Protein AF-A0A507E3J7-F1 (afdb_monomer_lite)

pLDDT: mean 73.12, std 26.05, range [23.84, 97.19]

Sequence (274 aa):
MERSPLASPSMAAGEFSFSEVVPPVNGSKSPSPPNSSSSIVSDSEEANGKTVPGAETPKPKKKKTGLDARPVNTGDFEPERHFYPRVLNANIHPLVASFFSLGNERILARYTHLNPQVNSAALKELLAYKPTYFRWAGSDLFNVTTASGHRQMIIVETNSCPSGQKSMPLLSDPEEHGGYGVVIDLTFKELILQADKSLGDLAVVCDKNMMEASGYAAVMAESTGERVWIAEYYLEDPDPPVKWEDGIMSVRDDKKGKFLGMPLVYVVKIINPS

Secondary structure (DSSP, 8-state):
-PPPPPPPPP-----------PPPP------PPPP---------PPP-----S----PPPPPPP--PPBEEE-TT---HHHHS-HHHHTPPPPHHHHHHHT--HHHHHHHHHHH-TTS-HHHHHHHHH---SS----EEEEEEEE-TTS-EEEEEEEEESS---GGGSPPSSTT-TTHHHHHHIIIIIHHHHHHS-GGG--EEEEESS-HHHHHHHHHHHHHHHSS-EEEEE--TT-SS-SEEEETTEEEEEBTTTS-EEEE-----B------

Structure (mmCIF, N/CA/C/O backbone):
data_AF-A0A507E3J7-F1
#
_entry.id   AF-A0A507E3J7-F1
#
loop_
_atom_site.group_PDB
_atom_site.id
_atom_site.type_symbol
_atom_site.label_atom_id
_atom_site.label_alt_id
_atom_site.label_comp_id
_atom_site.label_asym_id
_atom_site.label_entity_id
_atom_site.label_seq_id
_atom_site.pdbx_PDB_ins_code
_atom_site.Cartn_x
_atom_site.Cartn_y
_atom_site.Cartn_z
_atom_site.occupancy
_atom_site.B_iso_or_equiv
_atom_site.auth_seq_id
_atom_site.auth_comp_id
_atom_site.auth_asym_id
_atom_site.auth_atom_id
_atom_site.pdbx_PDB_model_num
ATOM 1 N N . MET A 1 1 ? -46.627 -7.796 -35.201 1.00 41.34 1 MET A N 1
ATOM 2 C CA . MET A 1 1 ? -45.201 -7.887 -35.577 1.00 41.34 1 MET A CA 1
ATOM 3 C C . MET A 1 1 ? -44.432 -8.233 -34.320 1.00 41.34 1 MET A C 1
ATOM 5 O O . MET A 1 1 ? -44.194 -7.367 -33.487 1.00 41.34 1 MET A O 1
ATOM 9 N N . GLU A 1 2 ? -44.204 -9.529 -34.133 1.00 31.94 2 GLU A N 1
ATOM 10 C CA . GLU A 1 2 ? -43.470 -10.102 -33.005 1.00 31.94 2 GLU A CA 1
ATOM 11 C C . GLU A 1 2 ? -41.995 -9.696 -33.056 1.00 31.94 2 GLU A C 1
ATOM 13 O O . GLU A 1 2 ? -41.396 -9.622 -34.129 1.00 31.94 2 GLU A O 1
ATOM 18 N N . ARG A 1 3 ? -41.418 -9.418 -31.884 1.00 32.47 3 ARG A N 1
ATOM 19 C CA . ARG A 1 3 ? -39.987 -9.157 -31.719 1.00 32.47 3 ARG A CA 1
ATOM 20 C C . ARG A 1 3 ? -39.265 -10.488 -31.520 1.00 32.47 3 ARG A C 1
ATOM 22 O O . ARG A 1 3 ? -39.495 -11.168 -30.525 1.00 32.47 3 ARG A O 1
ATOM 29 N N . SER A 1 4 ? -38.387 -10.831 -32.455 1.00 32.53 4 SER A N 1
ATOM 30 C CA . SER A 1 4 ? -37.429 -11.934 -32.337 1.00 32.53 4 SER A CA 1
ATOM 31 C C . SER A 1 4 ? -36.337 -11.604 -31.304 1.00 32.53 4 SER A C 1
ATOM 33 O O . SER A 1 4 ? -35.851 -10.469 -31.297 1.00 32.53 4 SER A O 1
ATOM 35 N N . PRO A 1 5 ? -35.901 -12.556 -30.459 1.00 35.25 5 PRO A N 1
ATOM 36 C CA . PRO A 1 5 ? -34.738 -12.375 -29.596 1.00 35.25 5 PRO A CA 1
ATOM 37 C C . PRO A 1 5 ? -33.444 -12.774 -30.329 1.00 35.25 5 PRO A C 1
ATOM 39 O O . PRO A 1 5 ? -33.373 -13.836 -30.947 1.00 35.25 5 PRO A O 1
ATOM 42 N N . LEU A 1 6 ? -32.414 -11.921 -30.263 1.00 34.59 6 LEU A N 1
ATOM 43 C CA . LEU A 1 6 ? -31.065 -12.253 -30.731 1.00 34.59 6 LEU A CA 1
ATOM 44 C C . LEU A 1 6 ? -30.390 -13.229 -29.758 1.00 34.59 6 LEU A C 1
ATOM 46 O O . LEU A 1 6 ? -30.287 -12.962 -28.562 1.00 34.59 6 LEU A O 1
ATOM 50 N N . ALA A 1 7 ? -29.914 -14.343 -30.310 1.00 32.12 7 ALA A N 1
ATOM 51 C CA . ALA A 1 7 ? -29.126 -15.361 -29.634 1.00 32.12 7 ALA A CA 1
ATOM 52 C C . ALA A 1 7 ? -27.689 -14.884 -29.348 1.00 32.12 7 ALA A C 1
ATOM 54 O O . ALA A 1 7 ? -27.052 -14.230 -30.174 1.00 32.12 7 ALA A O 1
ATOM 55 N N . SER A 1 8 ? -27.182 -15.258 -28.176 1.00 29.86 8 SER A N 1
ATOM 56 C CA . SER A 1 8 ? -25.796 -15.091 -27.728 1.00 29.86 8 SER A CA 1
ATOM 57 C C . SER A 1 8 ? -24.912 -16.201 -28.320 1.00 29.86 8 SER A C 1
ATOM 59 O O . SER A 1 8 ? -25.324 -17.362 -28.272 1.00 29.86 8 SER A O 1
ATOM 61 N N . PRO A 1 9 ? -23.700 -15.927 -28.837 1.00 32.56 9 PRO A N 1
ATOM 62 C CA . PRO A 1 9 ? -22.806 -16.995 -29.261 1.00 32.56 9 PRO A CA 1
ATOM 63 C C . PRO A 1 9 ? -22.020 -17.556 -28.066 1.00 32.56 9 PRO A C 1
ATOM 65 O O . PRO A 1 9 ? -21.267 -16.853 -27.394 1.00 32.56 9 PRO A O 1
ATOM 68 N N . SER A 1 10 ? -22.214 -18.852 -27.831 1.00 28.75 10 SER A N 1
ATOM 69 C CA . SER A 1 10 ? -21.378 -19.718 -26.998 1.00 28.75 10 SER A CA 1
ATOM 70 C C . SER A 1 10 ? -20.011 -19.907 -27.669 1.00 28.75 10 SER A C 1
ATOM 72 O O . SER A 1 10 ? -19.938 -20.362 -28.809 1.00 28.75 10 SER A O 1
ATOM 74 N N . MET A 1 11 ? -18.929 -19.545 -26.977 1.00 29.67 11 MET A N 1
ATOM 75 C CA . MET A 1 11 ? -17.562 -19.926 -27.344 1.00 29.67 11 MET A CA 1
ATOM 76 C C . MET A 1 11 ? -17.205 -21.192 -26.566 1.00 29.67 11 MET A C 1
ATOM 78 O O . MET A 1 11 ? -17.104 -21.174 -25.339 1.00 29.67 11 MET A O 1
ATOM 82 N N . ALA A 1 12 ? -17.068 -22.296 -27.295 1.00 28.00 12 ALA A N 1
ATOM 83 C CA . ALA A 1 12 ? -16.620 -23.579 -26.779 1.00 28.00 12 ALA A CA 1
ATOM 84 C C . ALA A 1 12 ? -15.158 -23.492 -26.312 1.00 28.00 12 ALA A C 1
ATOM 86 O O . ALA A 1 12 ? -14.295 -22.980 -27.027 1.00 28.00 12 ALA A O 1
ATOM 87 N N . ALA A 1 13 ? -14.887 -24.014 -25.116 1.00 29.00 13 ALA A N 1
ATOM 88 C CA . ALA A 1 13 ? -13.539 -24.217 -24.607 1.00 29.00 13 ALA A CA 1
ATOM 89 C C . ALA A 1 13 ? -12.866 -25.343 -25.407 1.00 29.00 13 ALA A C 1
ATOM 91 O O . ALA A 1 13 ? -13.306 -26.490 -25.363 1.00 29.00 13 ALA A O 1
ATOM 92 N N . GLY A 1 14 ? -11.823 -25.006 -26.164 1.00 27.84 14 GLY A N 1
ATOM 93 C CA . GLY A 1 14 ? -10.950 -25.991 -26.794 1.00 27.84 14 GLY A CA 1
ATOM 94 C C . GLY A 1 14 ? -10.010 -26.596 -25.755 1.00 27.84 14 GLY A C 1
ATOM 95 O O . GLY A 1 14 ? -9.214 -25.879 -25.150 1.00 27.84 14 GLY A O 1
ATOM 96 N N . GLU A 1 15 ? -10.110 -27.907 -25.553 1.00 27.77 15 GLU A N 1
ATOM 97 C CA . GLU A 1 15 ? -9.171 -28.701 -24.763 1.00 27.77 15 GLU A CA 1
ATOM 98 C C . GLU A 1 15 ? -7.773 -28.659 -25.406 1.00 27.77 15 GLU A C 1
ATOM 100 O O . GLU A 1 15 ? -7.577 -29.115 -26.533 1.00 27.77 15 GLU A O 1
ATOM 105 N N . PHE A 1 16 ? -6.786 -28.115 -24.691 1.00 27.41 16 PHE A N 1
ATOM 106 C CA . PHE A 1 16 ? -5.372 -28.232 -25.051 1.00 27.41 16 PHE A CA 1
ATOM 107 C C . PHE A 1 16 ? -4.770 -29.434 -24.315 1.00 27.41 16 PHE A C 1
ATOM 109 O O . PHE A 1 16 ? -4.585 -29.411 -23.100 1.00 27.41 16 PHE A O 1
ATOM 116 N N . SER A 1 17 ? -4.470 -30.493 -25.067 1.00 25.12 17 SER A N 1
ATOM 117 C CA . SER A 1 17 ? -3.738 -31.670 -24.593 1.00 25.12 17 SER A CA 1
ATOM 118 C C . SER A 1 17 ? -2.240 -31.358 -24.517 1.00 25.12 17 SER A C 1
ATOM 120 O O . SER A 1 17 ? -1.630 -30.961 -25.510 1.00 25.12 17 SER A O 1
ATOM 122 N N . PHE A 1 18 ? -1.646 -31.525 -23.334 1.00 28.11 18 PHE A N 1
ATOM 123 C CA . PHE A 1 18 ? -0.206 -31.410 -23.113 1.00 28.11 18 PHE A CA 1
ATOM 124 C C . PHE A 1 18 ? 0.424 -32.800 -23.261 1.00 28.11 18 PHE A C 1
ATOM 126 O O . PHE A 1 18 ? 0.215 -33.672 -22.420 1.00 28.11 18 PHE A O 1
ATOM 133 N N . SER A 1 19 ? 1.173 -33.032 -24.339 1.00 27.48 19 SER A N 1
ATOM 134 C CA . SER A 1 19 ? 1.976 -34.247 -24.486 1.00 27.48 19 SER A CA 1
ATOM 135 C C . SER A 1 19 ? 3.230 -34.150 -23.615 1.00 27.48 19 SER A C 1
ATOM 137 O O . SER A 1 19 ? 4.048 -33.248 -23.801 1.00 27.48 19 SER A O 1
ATOM 139 N N . GLU A 1 20 ? 3.372 -35.091 -22.685 1.00 27.00 20 GLU A N 1
ATOM 140 C CA . GLU A 1 20 ? 4.550 -35.320 -21.843 1.00 27.00 20 GLU A CA 1
ATOM 141 C C . GLU A 1 20 ? 5.833 -35.414 -22.689 1.00 27.00 20 GLU A C 1
ATOM 143 O O . GLU A 1 20 ? 5.974 -36.299 -23.535 1.00 27.00 20 GLU A O 1
ATOM 148 N N . VAL A 1 21 ? 6.792 -34.512 -22.457 1.00 31.95 21 VAL A N 1
ATOM 149 C CA . VAL A 1 21 ? 8.142 -34.607 -23.029 1.00 31.95 21 VAL A CA 1
ATOM 150 C C . VAL A 1 21 ? 9.076 -35.144 -21.948 1.00 31.95 21 VAL A C 1
ATOM 152 O O . VAL A 1 21 ? 9.425 -34.441 -21.001 1.00 31.95 21 VAL A O 1
ATOM 155 N N . VAL A 1 22 ? 9.473 -36.407 -22.095 1.00 31.83 22 VAL A N 1
ATOM 156 C CA . VAL A 1 22 ? 10.448 -37.082 -21.227 1.00 31.83 22 VAL A CA 1
ATOM 157 C C . VAL A 1 22 ? 11.864 -36.570 -21.550 1.00 31.83 22 VAL A C 1
ATOM 159 O O . VAL A 1 22 ? 12.241 -36.559 -22.725 1.00 31.83 22 VAL A O 1
ATOM 162 N N . PRO A 1 23 ? 12.682 -36.162 -20.559 1.00 30.33 23 PRO A N 1
ATOM 163 C CA . PRO A 1 23 ? 14.048 -35.713 -20.812 1.00 30.33 23 PRO A CA 1
ATOM 164 C C . PRO A 1 23 ? 15.000 -36.903 -21.045 1.00 30.33 23 PRO A C 1
ATOM 166 O O . PRO A 1 23 ? 14.869 -37.934 -20.378 1.00 30.33 23 PRO A O 1
ATOM 169 N N . PRO A 1 24 ? 15.997 -36.788 -21.944 1.00 31.53 24 PRO A N 1
ATOM 170 C CA . PRO A 1 24 ? 16.967 -37.851 -22.150 1.00 31.53 24 PRO A CA 1
ATOM 171 C C . PRO A 1 24 ? 18.023 -37.859 -21.038 1.00 31.53 24 PRO A C 1
ATOM 173 O O . PRO A 1 24 ? 18.625 -36.840 -20.697 1.00 31.53 24 PRO A O 1
ATOM 176 N N . VAL A 1 25 ? 18.282 -39.055 -20.514 1.00 32.28 25 VAL A N 1
ATOM 177 C CA . VAL A 1 25 ? 19.413 -39.375 -19.641 1.00 32.28 25 VAL A CA 1
ATOM 178 C C . VAL A 1 25 ? 20.634 -39.641 -20.519 1.00 32.28 25 VAL A C 1
ATOM 180 O O . VAL A 1 25 ? 20.613 -40.582 -21.306 1.00 32.28 25 VAL A O 1
ATOM 183 N N . ASN A 1 26 ? 21.702 -38.851 -20.373 1.00 31.47 26 ASN A N 1
ATOM 184 C CA . ASN A 1 26 ? 23.070 -39.379 -20.340 1.00 31.47 26 ASN A CA 1
ATOM 185 C C . ASN A 1 26 ? 24.099 -38.320 -19.937 1.00 31.47 26 ASN A C 1
ATOM 187 O O . ASN A 1 26 ? 24.046 -37.167 -20.357 1.00 31.47 26 ASN A O 1
ATOM 191 N N . GLY A 1 27 ? 25.033 -38.751 -19.090 1.00 28.88 27 GLY A N 1
ATOM 192 C CA . GLY A 1 27 ? 26.087 -37.926 -18.528 1.00 28.88 27 GLY A CA 1
ATOM 193 C C . GLY A 1 27 ? 27.332 -37.828 -19.402 1.00 28.88 27 GLY A C 1
ATOM 194 O O . GLY A 1 27 ? 27.714 -38.766 -20.094 1.00 28.88 27 GLY A O 1
ATOM 195 N N . SER A 1 28 ? 28.027 -36.705 -19.254 1.00 28.67 28 SER A N 1
ATOM 196 C CA . SER A 1 28 ? 29.468 -36.596 -19.474 1.00 28.67 28 SER A CA 1
ATOM 197 C C . SER A 1 28 ? 29.990 -35.348 -18.761 1.00 28.67 28 SER A C 1
ATOM 199 O O . SER A 1 28 ? 29.505 -34.243 -18.994 1.00 28.67 28 SER A O 1
ATOM 201 N N . LYS A 1 29 ? 30.967 -35.541 -17.869 1.00 28.08 29 LYS A N 1
ATOM 202 C CA . LYS A 1 29 ? 31.721 -34.491 -17.164 1.00 28.08 29 LYS A CA 1
ATOM 203 C C . LYS A 1 29 ? 32.722 -33.814 -18.107 1.00 28.08 29 LYS A C 1
ATOM 205 O O . LYS A 1 29 ? 33.381 -34.525 -18.859 1.00 28.08 29 LYS A O 1
ATOM 210 N N . SER A 1 30 ? 32.913 -32.496 -17.975 1.00 26.77 30 SER A N 1
ATOM 211 C CA . SER A 1 30 ? 34.203 -31.753 -18.006 1.00 26.77 30 SER A CA 1
ATOM 212 C C . SER A 1 30 ? 33.942 -30.221 -18.092 1.00 26.77 30 SER A C 1
ATOM 214 O O . SER A 1 30 ? 32.781 -29.831 -18.181 1.00 26.77 30 SER A O 1
ATOM 216 N N . PRO A 1 31 ? 34.944 -29.330 -17.949 1.00 31.03 31 PRO A N 1
ATOM 217 C CA . PRO A 1 31 ? 35.391 -28.751 -16.678 1.00 31.03 31 PRO A CA 1
ATOM 218 C C . PRO A 1 31 ? 35.206 -27.215 -16.590 1.00 31.03 31 PRO A C 1
ATOM 220 O O . PRO A 1 31 ? 35.181 -26.510 -17.595 1.00 31.03 31 PRO A O 1
ATOM 223 N N . SER A 1 32 ? 35.136 -26.684 -15.367 1.00 28.69 32 SER A N 1
ATOM 224 C CA . SER A 1 32 ? 35.031 -25.243 -15.070 1.00 28.69 32 SER A CA 1
ATOM 225 C C . SER A 1 32 ? 36.392 -24.515 -15.129 1.00 28.69 32 SER A C 1
ATOM 227 O O . SER A 1 32 ? 37.371 -25.070 -14.623 1.00 28.69 32 SER A O 1
ATOM 229 N N . PRO A 1 33 ? 36.477 -23.261 -15.626 1.00 30.42 33 PRO A N 1
ATOM 230 C CA . PRO A 1 33 ? 37.606 -22.351 -15.395 1.00 30.42 33 PRO A CA 1
ATOM 231 C C . PRO A 1 33 ? 37.340 -21.351 -14.234 1.00 30.42 33 PRO A C 1
ATOM 233 O O . PRO A 1 33 ? 36.227 -21.311 -13.710 1.00 30.42 33 PRO A O 1
ATOM 236 N N . PRO A 1 34 ? 38.363 -20.599 -13.768 1.00 29.91 34 PRO A N 1
ATOM 237 C CA . PRO A 1 34 ? 38.645 -20.434 -12.340 1.00 29.91 34 PRO A CA 1
ATOM 238 C C . PRO A 1 34 ? 38.086 -19.167 -11.672 1.00 29.91 34 PRO A C 1
ATOM 240 O O . PRO A 1 34 ? 37.876 -18.131 -12.298 1.00 29.91 34 PRO A O 1
ATOM 243 N N . ASN A 1 35 ? 37.949 -19.274 -10.346 1.00 26.91 35 ASN A N 1
ATOM 244 C CA . ASN A 1 35 ? 37.687 -18.202 -9.386 1.00 26.91 35 ASN A CA 1
ATOM 245 C C . ASN A 1 35 ? 38.834 -17.178 -9.308 1.00 26.91 35 ASN A C 1
ATOM 247 O O . ASN A 1 35 ? 39.998 -17.558 -9.182 1.00 26.91 35 ASN A O 1
ATOM 251 N N . SER A 1 36 ? 38.482 -15.894 -9.196 1.00 29.45 36 SER A N 1
ATOM 252 C CA . SER A 1 36 ? 39.284 -14.886 -8.493 1.00 29.45 36 SER A CA 1
ATOM 253 C C . SER A 1 36 ? 38.458 -14.293 -7.352 1.00 29.45 36 SER A C 1
ATOM 255 O O . SER A 1 36 ? 37.398 -13.707 -7.560 1.00 29.45 36 SER A O 1
ATOM 257 N N . SER A 1 37 ? 38.962 -14.509 -6.146 1.00 27.80 37 SER A N 1
ATOM 258 C CA . SER A 1 37 ? 38.426 -14.181 -4.830 1.00 27.80 37 SER A CA 1
ATOM 259 C C . SER A 1 37 ? 38.436 -12.690 -4.484 1.00 27.80 37 SER A C 1
ATOM 261 O O . SER A 1 37 ? 39.438 -12.017 -4.713 1.00 27.80 37 SER A O 1
ATOM 263 N N . SER A 1 38 ? 37.433 -12.248 -3.724 1.00 27.84 38 SER A N 1
ATOM 264 C CA . SER A 1 38 ? 37.674 -11.438 -2.521 1.00 27.84 38 SER A CA 1
ATOM 265 C C . SER A 1 38 ? 36.588 -11.718 -1.481 1.00 27.84 38 SER A C 1
ATOM 267 O O . SER A 1 38 ? 35.438 -11.304 -1.609 1.00 27.84 38 SER A O 1
ATOM 269 N N . SER A 1 39 ? 36.995 -12.487 -0.480 1.00 26.53 39 SER A N 1
ATOM 270 C CA . SER A 1 39 ? 36.303 -12.883 0.740 1.00 26.53 39 SER A CA 1
ATOM 271 C C . SER A 1 39 ? 36.110 -11.715 1.710 1.00 26.53 39 SER A C 1
ATOM 273 O O . SER A 1 39 ? 37.071 -11.004 1.997 1.00 26.53 39 SER A O 1
ATOM 275 N N . ILE A 1 40 ? 34.926 -11.612 2.320 1.00 27.84 40 ILE A N 1
ATOM 276 C CA . ILE A 1 40 ? 34.803 -11.191 3.721 1.00 27.84 40 ILE A CA 1
ATOM 277 C C . ILE A 1 40 ? 34.062 -12.301 4.466 1.00 27.84 40 ILE A C 1
ATOM 279 O O . ILE A 1 40 ? 33.071 -12.849 3.992 1.00 27.84 40 ILE A O 1
ATOM 283 N N . VAL A 1 41 ? 34.675 -12.658 5.584 1.00 27.27 41 VAL A N 1
ATOM 284 C CA . VAL A 1 41 ? 34.554 -13.862 6.395 1.00 27.27 41 VAL A CA 1
ATOM 285 C C . VAL A 1 41 ? 33.217 -13.909 7.138 1.00 27.27 41 VAL A C 1
ATOM 287 O O . VAL A 1 41 ? 32.837 -12.944 7.796 1.00 27.27 41 VAL A O 1
ATOM 290 N N . SER A 1 42 ? 32.535 -15.052 7.071 1.00 26.50 42 SER A N 1
ATOM 291 C CA . SER A 1 42 ? 31.575 -15.487 8.085 1.00 26.50 42 SER A CA 1
ATOM 292 C C . SER A 1 42 ? 32.213 -16.654 8.831 1.00 26.50 42 SER A C 1
ATOM 294 O O . SER A 1 42 ? 32.342 -17.739 8.263 1.00 26.50 42 SER A O 1
ATOM 296 N N . ASP A 1 43 ? 32.641 -16.422 10.069 1.00 25.16 43 ASP A N 1
ATOM 297 C CA . ASP A 1 43 ? 33.105 -17.487 10.952 1.00 25.16 43 ASP A CA 1
ATOM 298 C C . ASP A 1 43 ? 31.914 -18.377 11.323 1.00 25.16 43 ASP A C 1
ATOM 300 O O . ASP A 1 43 ? 31.031 -18.001 12.095 1.00 25.16 43 ASP A O 1
ATOM 304 N N . SER A 1 44 ? 31.892 -19.568 10.739 1.00 26.41 44 SER A N 1
ATOM 305 C CA . SER A 1 44 ? 31.142 -20.718 11.226 1.00 26.41 44 SER A CA 1
ATOM 306 C C . SER A 1 44 ? 32.165 -21.796 11.566 1.00 26.41 44 SER A C 1
ATOM 308 O O . SER A 1 44 ? 32.624 -22.508 10.673 1.00 26.41 44 SER A O 1
ATOM 310 N N . GLU A 1 45 ? 32.560 -21.883 12.836 1.00 28.73 45 GLU A N 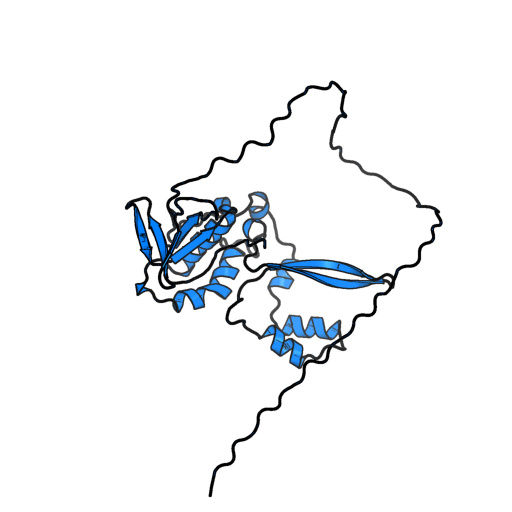1
ATOM 311 C CA . GLU A 1 45 ? 33.355 -23.010 13.322 1.00 28.73 45 GLU A CA 1
ATOM 312 C C . GLU A 1 45 ? 32.491 -24.272 13.416 1.00 28.73 45 GLU A C 1
ATOM 314 O O . GLU A 1 45 ? 31.371 -24.273 13.936 1.00 28.73 45 GLU A O 1
ATOM 319 N N . GLU A 1 46 ? 33.051 -25.339 12.853 1.00 28.59 46 GLU A N 1
ATOM 320 C CA . GLU A 1 46 ? 32.499 -26.678 12.755 1.00 28.59 46 GLU A CA 1
ATOM 321 C C . GLU A 1 46 ? 32.379 -27.398 14.100 1.00 28.59 46 GLU A C 1
ATOM 323 O O . GLU A 1 46 ? 33.107 -27.189 15.070 1.00 28.59 46 GLU A O 1
ATOM 328 N N . ALA A 1 47 ? 31.439 -28.336 14.075 1.00 27.11 47 ALA A N 1
ATOM 329 C CA . ALA A 1 47 ? 31.124 -29.324 15.079 1.00 27.11 47 ALA A CA 1
ATOM 330 C C . ALA A 1 47 ? 32.345 -30.076 15.638 1.00 27.11 47 ALA A C 1
ATOM 332 O O . ALA A 1 47 ? 33.088 -30.729 14.908 1.00 27.11 47 ALA A O 1
ATOM 333 N N . ASN A 1 48 ? 32.422 -30.145 16.970 1.00 30.03 48 ASN A N 1
ATOM 334 C CA . ASN A 1 48 ? 33.030 -31.280 17.651 1.00 30.03 48 ASN A CA 1
ATOM 335 C C . ASN A 1 48 ? 31.911 -32.155 18.233 1.00 30.03 48 ASN A C 1
ATOM 337 O O . ASN A 1 48 ? 31.122 -31.720 19.075 1.00 30.03 48 ASN A O 1
ATOM 341 N N . GLY A 1 49 ? 31.808 -33.383 17.728 1.00 33.19 49 GLY A N 1
ATOM 342 C CA . GLY A 1 49 ? 30.762 -34.334 18.075 1.00 33.19 49 GLY A CA 1
ATOM 343 C C . GLY A 1 49 ? 30.865 -34.815 19.520 1.00 33.19 49 GLY A C 1
ATOM 344 O O . GLY A 1 49 ? 31.754 -35.585 19.874 1.00 33.19 49 GLY A O 1
ATOM 345 N N . LYS A 1 50 ? 29.881 -34.435 20.336 1.00 30.02 50 LYS A N 1
ATOM 346 C CA . LYS A 1 50 ? 29.430 -35.213 21.494 1.00 30.02 50 LYS A CA 1
ATOM 347 C C . LYS A 1 50 ? 27.911 -35.314 21.440 1.00 30.02 50 LYS A C 1
ATOM 349 O O . LYS A 1 50 ? 27.201 -34.322 21.553 1.00 30.02 50 LYS A O 1
ATOM 354 N N . THR A 1 51 ? 27.426 -36.534 21.250 1.00 31.17 51 THR A N 1
ATOM 355 C CA . THR A 1 51 ? 26.019 -36.920 21.372 1.00 31.17 51 THR A CA 1
ATOM 356 C C . THR A 1 51 ? 25.469 -36.527 22.742 1.00 31.17 51 THR A C 1
ATOM 358 O O . THR A 1 51 ? 25.889 -37.086 23.755 1.00 31.17 51 THR A O 1
ATOM 361 N N . VAL A 1 52 ? 24.501 -35.609 22.758 1.00 33.56 52 VAL A N 1
ATOM 362 C CA . VAL A 1 52 ? 23.598 -35.377 23.892 1.00 33.56 52 VAL A CA 1
ATOM 363 C C . VAL A 1 52 ? 22.181 -35.733 23.424 1.00 33.56 52 VAL A C 1
ATOM 365 O O . VAL A 1 52 ? 21.712 -35.153 22.444 1.00 33.56 52 VAL A O 1
ATOM 368 N N . PRO A 1 53 ? 21.494 -36.700 24.053 1.00 33.38 53 PRO A N 1
ATOM 369 C CA . PRO A 1 53 ? 20.113 -37.018 23.722 1.00 33.38 53 PRO A CA 1
ATOM 370 C C . PRO A 1 53 ? 19.175 -35.972 24.342 1.00 33.38 53 PRO A C 1
ATOM 372 O O . PRO A 1 53 ? 19.229 -35.730 25.545 1.00 33.38 53 PRO A O 1
ATOM 375 N N . GLY A 1 54 ? 18.302 -35.379 23.523 1.00 40.47 54 GLY A N 1
ATOM 376 C CA . GLY A 1 54 ? 17.202 -34.526 23.990 1.00 40.47 54 GLY A CA 1
ATOM 377 C C . GLY A 1 54 ? 17.250 -33.087 23.479 1.00 40.47 54 GLY A C 1
ATOM 378 O O . GLY A 1 54 ? 17.349 -32.154 24.270 1.00 40.47 54 GLY A O 1
ATOM 379 N N . ALA A 1 55 ? 17.146 -32.887 22.165 1.00 34.44 55 ALA A N 1
ATOM 380 C CA . ALA A 1 55 ? 16.753 -31.584 21.638 1.00 34.44 55 ALA A CA 1
ATOM 381 C C . ALA A 1 55 ? 15.226 -31.468 21.758 1.00 34.44 55 ALA A C 1
ATOM 383 O O . ALA A 1 55 ? 14.492 -32.125 21.018 1.00 34.44 55 ALA A O 1
ATOM 384 N N . GLU A 1 56 ? 14.751 -30.680 22.727 1.00 38.66 56 GLU A N 1
ATOM 385 C CA . GLU A 1 56 ? 13.348 -30.266 22.791 1.00 38.66 56 GLU A CA 1
ATOM 386 C C . GLU A 1 56 ? 12.949 -29.660 21.436 1.00 38.66 56 GLU A C 1
ATOM 388 O O . GLU A 1 56 ? 13.586 -28.729 20.938 1.00 38.66 56 GLU A O 1
ATOM 393 N N . THR A 1 57 ? 11.869 -30.179 20.850 1.00 40.84 57 THR A N 1
ATOM 394 C CA . THR A 1 57 ? 11.113 -29.509 19.786 1.00 40.84 57 THR A CA 1
ATOM 395 C C . THR A 1 57 ? 10.893 -28.037 20.148 1.00 40.84 57 THR A C 1
ATOM 397 O O . THR A 1 57 ? 10.614 -27.754 21.320 1.00 40.84 57 THR A O 1
ATOM 400 N N . PRO A 1 58 ? 10.974 -27.091 19.191 1.00 42.12 58 PRO A N 1
ATOM 401 C CA . PRO A 1 58 ? 10.758 -25.682 19.489 1.00 42.12 58 PRO A CA 1
ATOM 402 C C . PRO A 1 58 ? 9.398 -25.521 20.170 1.00 42.12 58 PRO A C 1
ATOM 404 O O . PRO A 1 58 ? 8.367 -25.922 19.629 1.00 42.12 58 PRO A O 1
ATOM 407 N N . LYS A 1 59 ? 9.415 -24.985 21.397 1.00 41.03 59 LYS A N 1
ATOM 408 C CA . LYS A 1 59 ? 8.211 -24.789 22.211 1.00 41.03 59 LYS A CA 1
ATOM 409 C C . LYS A 1 59 ? 7.182 -24.000 21.394 1.00 41.03 59 LYS A C 1
ATOM 411 O O . LYS A 1 59 ? 7.561 -22.991 20.789 1.00 41.03 59 LYS A O 1
ATOM 416 N N . PRO A 1 60 ? 5.904 -24.419 21.366 1.00 45.81 60 PRO A N 1
ATOM 417 C CA . PRO A 1 60 ? 4.873 -23.683 20.650 1.00 45.81 60 PRO A CA 1
ATOM 418 C C . PRO A 1 60 ? 4.850 -22.248 21.180 1.00 45.81 60 PRO A C 1
ATOM 420 O O . PRO A 1 60 ? 4.806 -22.025 22.395 1.00 45.81 60 PRO A O 1
ATOM 423 N N . LYS A 1 61 ? 4.933 -21.263 20.274 1.00 49.81 61 LYS A N 1
ATOM 424 C CA . LYS A 1 61 ? 4.760 -19.852 20.638 1.00 49.81 61 LYS A CA 1
ATOM 425 C C . LYS A 1 61 ? 3.429 -19.747 21.385 1.00 49.81 61 LYS A C 1
ATOM 427 O O . LYS A 1 61 ? 2.410 -20.198 20.870 1.00 49.81 61 LYS A O 1
ATOM 432 N N . LYS A 1 62 ? 3.454 -19.220 22.616 1.00 48.84 62 LYS A N 1
ATOM 433 C CA . LYS A 1 62 ? 2.253 -19.058 23.450 1.00 48.84 62 LYS A CA 1
ATOM 434 C C . LYS A 1 62 ? 1.143 -18.405 22.618 1.00 48.84 62 LYS A C 1
ATOM 436 O O . LYS A 1 62 ? 1.395 -17.372 21.997 1.00 48.84 62 LYS A O 1
ATOM 441 N N . LYS A 1 63 ? -0.057 -18.999 22.623 1.00 53.97 63 LYS A N 1
ATOM 442 C CA . LYS A 1 63 ? -1.259 -18.405 22.024 1.00 53.97 63 LYS A CA 1
ATOM 443 C C . LYS A 1 63 ? -1.458 -17.022 22.646 1.00 53.97 63 LYS A C 1
ATOM 445 O O . LYS A 1 63 ? -1.621 -16.927 23.862 1.00 53.97 63 LYS A O 1
ATOM 450 N N . LYS A 1 64 ? -1.371 -15.958 21.844 1.00 56.03 64 LYS A N 1
ATOM 451 C CA . LYS A 1 64 ? -1.852 -14.642 22.270 1.00 56.03 64 LYS A CA 1
ATOM 452 C C . LYS A 1 64 ? -3.372 -14.725 22.206 1.00 56.03 64 LYS A C 1
ATOM 454 O O . LYS A 1 64 ? -3.897 -15.040 21.149 1.00 56.03 64 LYS A O 1
ATOM 459 N N . THR A 1 65 ? -4.032 -14.537 23.336 1.00 61.66 65 THR A N 1
ATOM 460 C CA . THR A 1 65 ? -5.492 -14.584 23.457 1.00 61.66 65 THR A CA 1
ATOM 461 C C . THR A 1 65 ? -5.963 -13.242 23.985 1.00 61.66 65 THR A C 1
ATOM 463 O O . THR A 1 65 ? -5.314 -12.712 24.892 1.00 61.66 65 THR A O 1
ATOM 466 N N . GLY A 1 66 ? -7.071 -12.709 23.470 1.00 65.31 66 GLY A N 1
ATOM 467 C CA . GLY A 1 66 ? -7.680 -11.503 24.036 1.00 65.31 66 GLY A CA 1
ATOM 468 C C . GLY A 1 66 ? -6.907 -10.215 23.736 1.00 65.31 66 GLY A C 1
ATOM 469 O O . GLY A 1 66 ? -6.840 -9.329 24.581 1.00 65.31 66 GLY A O 1
ATOM 470 N N . LEU A 1 67 ? -6.268 -10.112 22.563 1.00 80.50 67 LEU A N 1
ATOM 471 C CA . LEU A 1 67 ? -5.746 -8.820 22.107 1.00 80.50 67 LEU A CA 1
ATOM 472 C C . LEU A 1 67 ? -6.922 -7.903 21.779 1.00 80.50 67 LEU A C 1
ATOM 474 O O . LEU A 1 67 ? -7.892 -8.364 21.185 1.00 80.50 67 LEU A O 1
ATOM 478 N N . ASP A 1 68 ? -6.816 -6.628 22.133 1.00 85.31 68 ASP A N 1
ATOM 479 C CA . ASP A 1 68 ? -7.777 -5.597 21.744 1.00 85.31 68 ASP A CA 1
ATOM 480 C C . ASP A 1 68 ? -7.220 -4.748 20.599 1.00 85.31 68 ASP A C 1
ATOM 482 O O . ASP A 1 68 ? -6.000 -4.635 20.414 1.00 85.31 68 ASP A O 1
ATOM 486 N N . ALA A 1 69 ? -8.123 -4.170 19.809 1.00 88.19 69 ALA A N 1
ATOM 487 C CA . ALA A 1 69 ? -7.755 -3.257 18.743 1.00 88.19 69 ALA A CA 1
ATOM 488 C C . ALA A 1 69 ? -7.228 -1.940 19.328 1.00 88.19 69 ALA A C 1
ATOM 490 O O . ALA A 1 69 ? -7.719 -1.446 20.343 1.00 88.19 69 ALA A O 1
ATOM 491 N N . ARG A 1 70 ? -6.220 -1.358 18.672 1.00 90.50 70 ARG A N 1
ATOM 492 C CA . ARG A 1 70 ? -5.585 -0.106 19.105 1.00 90.50 70 ARG A CA 1
ATOM 493 C C . ARG A 1 70 ? -6.001 1.040 18.186 1.00 90.50 70 ARG A C 1
ATOM 495 O O . ARG A 1 70 ? -5.899 0.871 16.971 1.00 90.50 70 ARG A O 1
ATOM 502 N N . PRO A 1 71 ? -6.432 2.192 18.717 1.00 92.12 71 PRO A N 1
ATOM 503 C CA . PRO A 1 71 ? -6.786 3.331 17.884 1.00 92.12 71 PRO A CA 1
ATOM 504 C C . PRO A 1 71 ? -5.531 4.048 17.369 1.00 92.12 71 PRO A C 1
ATOM 506 O O . PRO A 1 71 ? -4.539 4.174 18.088 1.00 92.12 71 PRO A O 1
ATOM 509 N N . VAL A 1 72 ? -5.620 4.559 16.146 1.00 94.56 72 VAL A N 1
ATOM 510 C CA . VAL A 1 72 ? -4.671 5.463 15.487 1.00 94.56 72 VAL A CA 1
ATOM 511 C C . VAL A 1 72 ? -5.457 6.669 14.986 1.00 94.56 72 VAL A C 1
ATOM 513 O O . VAL A 1 72 ? -6.546 6.521 14.426 1.00 94.56 72 VAL A O 1
ATOM 516 N N . ASN A 1 73 ? -4.935 7.864 15.224 1.00 95.56 73 ASN A N 1
ATOM 517 C CA . ASN A 1 73 ? -5.566 9.127 14.866 1.00 95.56 73 ASN A CA 1
ATOM 518 C C . ASN A 1 73 ? -4.673 9.915 13.902 1.00 95.56 73 ASN A C 1
ATOM 520 O O . ASN A 1 73 ? -3.492 9.626 13.724 1.00 95.56 73 ASN A O 1
ATOM 524 N N . THR A 1 74 ? -5.253 10.940 13.285 1.00 96.06 74 THR A N 1
ATOM 525 C CA . THR A 1 74 ? -4.514 11.917 12.483 1.00 96.06 74 THR A CA 1
ATOM 526 C C . THR A 1 74 ? -3.364 12.527 13.294 1.00 96.06 74 THR A C 1
ATOM 528 O O . THR A 1 74 ? -3.586 12.977 14.420 1.00 96.06 74 THR A O 1
ATOM 531 N N . GLY A 1 75 ? -2.162 12.571 12.713 1.00 95.00 75 GLY A N 1
ATOM 532 C CA . GLY A 1 75 ? -0.951 13.080 13.362 1.00 95.00 75 GLY A CA 1
ATOM 533 C C . GLY A 1 75 ? -0.182 12.050 14.196 1.00 95.00 75 GLY A C 1
ATOM 534 O O . GLY A 1 75 ? 0.814 12.413 14.810 1.00 95.00 75 GLY A O 1
ATOM 535 N N . ASP A 1 76 ? -0.617 10.784 14.231 1.00 95.00 76 ASP A N 1
ATOM 536 C CA . ASP A 1 76 ? 0.126 9.698 14.890 1.00 95.00 76 ASP A CA 1
ATOM 537 C C . ASP A 1 76 ? 1.220 9.077 13.983 1.00 95.00 76 ASP A C 1
ATOM 539 O O . ASP A 1 76 ? 1.912 8.146 14.423 1.00 95.00 76 ASP A O 1
ATOM 543 N N . PHE A 1 77 ? 1.364 9.534 12.727 1.00 95.88 77 PHE A N 1
ATOM 544 C CA . PHE A 1 77 ? 2.370 9.019 11.796 1.00 95.88 77 PHE A CA 1
ATOM 545 C C . PHE A 1 77 ? 3.769 9.486 12.196 1.00 95.88 77 PHE A C 1
ATOM 547 O O . PHE A 1 77 ? 4.070 10.672 12.231 1.00 95.88 77 PHE A O 1
ATOM 554 N N . GLU A 1 78 ? 4.644 8.521 12.462 1.00 94.94 78 GLU A N 1
ATOM 555 C CA . GLU A 1 78 ? 6.047 8.766 12.792 1.00 94.94 78 GLU A CA 1
ATOM 556 C C . GLU A 1 78 ? 6.899 7.852 11.901 1.00 94.94 78 GLU A C 1
ATOM 558 O O . GLU A 1 78 ? 6.822 6.621 12.060 1.00 94.94 78 GLU A O 1
ATOM 563 N N . PRO A 1 79 ? 7.693 8.386 10.952 1.00 93.62 79 PRO A N 1
ATOM 564 C CA . PRO A 1 79 ? 8.426 7.578 9.976 1.00 93.62 79 PRO A CA 1
ATOM 565 C C . PRO A 1 79 ? 9.246 6.437 10.604 1.00 93.62 79 PRO A C 1
ATOM 567 O O . PRO A 1 79 ? 9.247 5.306 10.109 1.00 93.62 79 PRO A O 1
ATOM 570 N N . GLU A 1 80 ? 9.883 6.673 11.750 1.00 94.75 80 GLU A N 1
ATOM 571 C CA . GLU A 1 80 ? 10.719 5.704 12.471 1.00 94.75 80 GLU A CA 1
ATOM 572 C C . GLU A 1 80 ? 9.941 4.485 12.984 1.00 94.75 80 GLU A C 1
ATOM 574 O O . GLU A 1 80 ? 10.536 3.439 13.258 1.00 94.75 80 GLU A O 1
ATOM 579 N N . ARG A 1 81 ? 8.612 4.588 13.115 1.00 95.00 81 ARG A N 1
ATOM 580 C CA . ARG A 1 81 ? 7.743 3.475 13.530 1.00 95.00 81 ARG A CA 1
ATOM 581 C C . ARG A 1 81 ? 7.330 2.580 12.365 1.00 95.00 81 ARG A C 1
ATOM 583 O O . ARG A 1 81 ? 6.918 1.442 12.604 1.00 95.00 81 ARG A O 1
ATOM 590 N N . HIS A 1 82 ? 7.436 3.077 11.133 1.00 95.31 82 HIS A N 1
ATOM 591 C CA . HIS A 1 82 ? 6.834 2.462 9.945 1.00 95.31 82 HIS A CA 1
ATOM 592 C C . HIS A 1 82 ? 7.854 2.083 8.865 1.00 95.31 82 HIS A C 1
ATOM 594 O O . HIS A 1 82 ? 7.562 1.241 8.012 1.00 95.31 82 HIS A O 1
ATOM 600 N N . PHE A 1 83 ? 9.062 2.643 8.914 1.00 95.00 83 PHE A N 1
ATOM 601 C CA . PHE A 1 83 ? 10.162 2.320 8.012 1.00 95.00 83 PHE A CA 1
ATOM 602 C C . PHE A 1 83 ? 11.334 1.680 8.753 1.00 95.00 83 PHE A C 1
ATOM 604 O O . PHE A 1 83 ? 11.590 1.940 9.928 1.00 95.00 83 PHE A O 1
ATOM 611 N N . TYR A 1 84 ? 12.110 0.853 8.049 1.00 93.88 84 TYR A N 1
ATOM 612 C CA . TYR A 1 84 ? 13.398 0.430 8.588 1.00 93.88 84 TYR A CA 1
ATOM 613 C C . TYR A 1 84 ? 14.355 1.630 8.685 1.00 93.88 84 TYR A C 1
ATOM 615 O O . TYR A 1 84 ? 14.462 2.385 7.720 1.00 93.88 84 TYR A O 1
ATOM 623 N N . PRO A 1 85 ? 15.165 1.757 9.753 1.00 92.00 85 PRO A N 1
ATOM 624 C CA . PRO A 1 85 ? 16.085 2.890 9.912 1.00 92.00 85 PRO A CA 1
ATOM 625 C C . PRO A 1 85 ? 17.033 3.102 8.722 1.00 92.00 85 PRO A C 1
ATOM 627 O O . PRO A 1 85 ? 17.326 4.228 8.333 1.00 92.00 85 PRO A O 1
ATOM 630 N N . ARG A 1 86 ? 17.487 2.014 8.084 1.00 92.44 86 ARG A N 1
ATOM 631 C CA . ARG A 1 86 ? 18.336 2.085 6.881 1.00 92.44 86 ARG A CA 1
ATOM 632 C C . ARG A 1 86 ? 17.642 2.719 5.671 1.00 92.44 86 ARG A C 1
ATOM 634 O O . ARG A 1 86 ? 18.325 3.212 4.789 1.00 92.44 86 ARG A O 1
ATOM 641 N N . VAL A 1 87 ? 16.314 2.647 5.613 1.00 91.06 87 VAL A N 1
ATOM 642 C CA . VAL A 1 87 ? 15.491 3.130 4.495 1.00 91.06 87 VAL A CA 1
ATOM 643 C C . VAL A 1 87 ? 15.287 4.630 4.608 1.00 91.06 87 VAL A C 1
ATOM 645 O O . VAL A 1 87 ? 15.432 5.320 3.609 1.00 91.06 87 VAL A O 1
ATOM 648 N N . LEU A 1 88 ? 15.053 5.131 5.825 1.00 89.38 88 LEU A N 1
ATOM 649 C CA . LEU A 1 88 ? 14.946 6.568 6.102 1.00 89.38 88 LEU A CA 1
ATOM 650 C C . LEU A 1 88 ? 16.217 7.339 5.726 1.00 89.38 88 LEU A C 1
ATOM 652 O O . LEU A 1 88 ? 16.156 8.505 5.372 1.00 89.38 88 LEU A O 1
ATOM 656 N N . ASN A 1 89 ? 17.369 6.668 5.767 1.00 88.12 89 ASN A N 1
ATOM 657 C CA . ASN A 1 89 ? 18.659 7.247 5.392 1.00 88.12 89 ASN A CA 1
ATOM 658 C C . ASN A 1 89 ? 19.075 6.929 3.943 1.00 88.12 89 ASN A C 1
ATOM 660 O O . ASN A 1 89 ? 20.182 7.280 3.530 1.00 88.12 89 ASN A O 1
ATOM 664 N N . ALA A 1 90 ? 18.253 6.199 3.185 1.00 89.94 90 ALA A N 1
ATOM 665 C CA . ALA A 1 90 ? 18.596 5.769 1.837 1.00 89.94 90 ALA A CA 1
ATOM 666 C C . ALA A 1 90 ? 18.082 6.760 0.793 1.00 89.94 90 ALA A C 1
ATOM 668 O O . ALA A 1 90 ? 16.907 7.109 0.774 1.00 89.94 90 ALA A O 1
ATOM 669 N N . ASN A 1 91 ? 18.949 7.110 -0.154 1.00 88.25 91 ASN A N 1
ATOM 670 C CA . ASN A 1 91 ? 18.546 7.836 -1.351 1.00 88.25 91 ASN A CA 1
ATOM 671 C C . ASN A 1 91 ? 18.107 6.857 -2.438 1.00 88.25 91 ASN A C 1
ATOM 673 O O . ASN A 1 91 ? 18.806 5.882 -2.739 1.00 88.25 91 ASN A O 1
ATOM 677 N N . ILE A 1 92 ? 16.967 7.134 -3.067 1.00 89.75 92 ILE A N 1
ATOM 678 C CA . ILE A 1 92 ? 16.507 6.347 -4.205 1.00 89.75 92 ILE A CA 1
ATOM 679 C C . ILE A 1 92 ? 17.425 6.547 -5.417 1.00 89.75 92 ILE A C 1
ATOM 681 O O . ILE A 1 92 ? 17.874 7.650 -5.729 1.00 89.75 92 ILE A O 1
ATOM 685 N N . HIS A 1 93 ? 17.700 5.464 -6.146 1.00 91.25 93 HIS A N 1
ATOM 686 C CA . HIS A 1 93 ? 18.498 5.555 -7.363 1.00 91.25 93 HIS A CA 1
ATOM 687 C C . HIS A 1 93 ? 17.754 6.384 -8.436 1.00 91.25 93 HIS A C 1
ATOM 689 O O . HIS A 1 93 ? 16.585 6.090 -8.709 1.00 91.25 93 HIS A O 1
ATOM 695 N N . PRO A 1 94 ? 18.404 7.338 -9.138 1.00 90.44 94 PRO A N 1
ATOM 696 C CA . PRO A 1 94 ? 17.731 8.232 -10.089 1.00 90.44 94 PRO A CA 1
ATOM 697 C C . PRO A 1 94 ? 16.946 7.518 -11.196 1.00 90.44 94 PRO A C 1
ATOM 699 O O . PRO A 1 94 ? 15.870 7.961 -11.587 1.00 90.44 94 PRO A O 1
ATOM 702 N N . LEU A 1 95 ? 17.450 6.379 -11.690 1.00 90.44 95 LEU A N 1
ATOM 703 C CA . LEU A 1 95 ? 16.720 5.561 -12.672 1.00 90.44 95 LEU A CA 1
ATOM 704 C C . LEU A 1 95 ? 15.408 4.995 -12.118 1.00 90.44 95 LEU A C 1
ATOM 706 O O . LEU A 1 95 ? 14.428 4.914 -12.854 1.00 90.44 95 LEU A O 1
ATOM 710 N N . VAL A 1 96 ? 15.383 4.619 -10.838 1.00 88.62 96 VAL A N 1
ATOM 711 C CA . VAL A 1 96 ? 14.183 4.090 -10.182 1.00 88.62 96 VAL A CA 1
ATOM 712 C C . VAL A 1 96 ? 13.192 5.230 -9.953 1.00 88.62 96 VAL A C 1
ATOM 714 O O . VAL A 1 96 ? 12.037 5.107 -10.343 1.00 88.62 96 VAL A O 1
ATOM 717 N N . ALA A 1 97 ? 13.644 6.383 -9.453 1.00 88.69 97 ALA A N 1
ATOM 718 C CA . ALA A 1 97 ? 12.799 7.575 -9.332 1.00 88.69 97 ALA A CA 1
ATOM 719 C C . ALA A 1 97 ? 12.214 8.017 -10.691 1.00 88.69 97 ALA A C 1
ATOM 721 O O . ALA A 1 97 ? 11.019 8.286 -10.826 1.00 88.69 97 ALA A O 1
ATOM 722 N N . SER A 1 98 ? 13.036 8.012 -11.747 1.00 89.62 98 SER A N 1
ATOM 723 C CA . SER A 1 98 ? 12.569 8.288 -13.107 1.00 89.62 98 SER A CA 1
ATOM 724 C C . SER A 1 98 ? 11.551 7.262 -13.600 1.00 89.62 98 SER A C 1
ATOM 726 O O . SER A 1 98 ? 10.742 7.619 -14.451 1.00 89.62 98 SER A O 1
ATOM 728 N N . PHE A 1 99 ? 11.606 6.012 -13.140 1.00 89.12 99 PHE A N 1
ATOM 729 C CA . PHE A 1 99 ? 10.629 4.988 -13.499 1.00 89.12 99 PHE A CA 1
ATOM 730 C C . PHE A 1 99 ? 9.273 5.250 -12.832 1.00 89.12 99 PHE A C 1
ATOM 732 O O . PHE A 1 99 ? 8.257 5.211 -13.520 1.00 89.12 99 PHE A O 1
ATOM 739 N N . PHE A 1 100 ? 9.256 5.611 -11.544 1.00 86.75 100 PHE A N 1
ATOM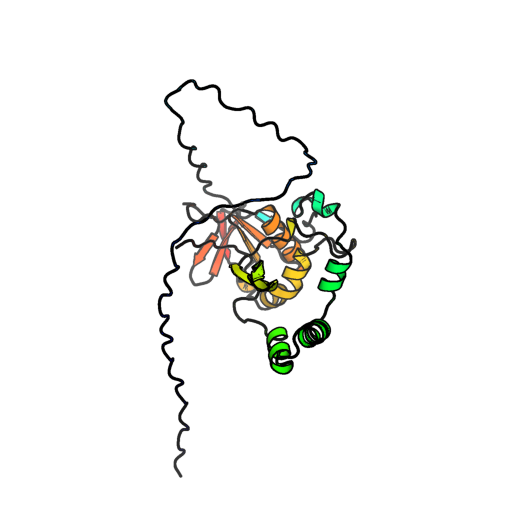 740 C CA . PHE A 1 100 ? 8.022 5.946 -10.814 1.00 86.75 100 PHE A CA 1
ATOM 741 C C . PHE A 1 100 ? 7.294 7.181 -11.363 1.00 86.75 100 PHE A C 1
ATOM 743 O O . PHE A 1 100 ? 6.081 7.290 -11.227 1.00 86.75 100 PHE A O 1
ATOM 750 N N . SER A 1 101 ? 8.007 8.089 -12.032 1.00 87.88 101 SER A N 1
ATOM 751 C CA . SER A 1 101 ? 7.410 9.262 -12.691 1.00 87.88 101 SER A CA 1
ATOM 752 C C . SER A 1 101 ? 6.917 8.998 -14.123 1.00 87.88 101 SER A C 1
ATOM 754 O O . SER A 1 101 ? 6.469 9.924 -14.810 1.00 87.88 101 SER A O 1
ATOM 756 N N . LEU A 1 102 ? 7.001 7.761 -14.629 1.00 91.19 102 LEU A N 1
ATOM 757 C CA . LEU A 1 102 ? 6.490 7.436 -15.960 1.00 91.19 102 LEU A CA 1
ATOM 758 C C . LEU A 1 102 ? 4.970 7.270 -15.932 1.00 91.19 102 LEU A C 1
ATOM 760 O O . LEU A 1 102 ? 4.444 6.321 -15.364 1.00 91.19 102 LEU A O 1
ATOM 764 N N . GLY A 1 103 ? 4.265 8.147 -16.643 1.00 93.19 103 GLY A N 1
ATOM 765 C CA . GLY A 1 103 ? 2.861 7.922 -16.978 1.00 93.19 103 GLY A CA 1
ATOM 766 C C . GLY A 1 103 ? 2.679 6.843 -18.054 1.00 93.19 103 GLY A C 1
ATOM 767 O O . GLY A 1 103 ? 3.607 6.528 -18.811 1.00 93.19 103 GLY A O 1
ATOM 768 N N . ASN A 1 104 ? 1.447 6.345 -18.174 1.00 94.69 104 ASN A N 1
ATOM 769 C CA . ASN A 1 104 ? 1.070 5.275 -19.104 1.00 94.69 104 ASN A CA 1
ATOM 770 C C . ASN A 1 104 ? 1.525 5.526 -20.552 1.00 94.69 104 ASN A C 1
ATOM 772 O O . ASN A 1 104 ? 2.026 4.608 -21.190 1.00 94.69 104 ASN A O 1
ATOM 776 N N . GLU A 1 105 ? 1.439 6.761 -21.057 1.00 95.12 105 GLU A N 1
ATOM 777 C CA . GLU A 1 105 ? 1.868 7.098 -22.428 1.00 95.12 105 GLU A CA 1
ATOM 778 C C . GLU A 1 105 ? 3.379 6.890 -22.645 1.00 95.12 105 GLU A C 1
ATOM 780 O O . GLU A 1 105 ? 3.809 6.389 -23.685 1.00 95.12 105 GLU A O 1
ATOM 785 N N . ARG A 1 106 ? 4.210 7.213 -21.644 1.00 95.19 106 ARG A N 1
ATOM 786 C CA . ARG A 1 106 ? 5.666 7.001 -21.727 1.00 95.19 106 ARG A CA 1
ATOM 787 C C . ARG A 1 106 ? 6.028 5.524 -21.586 1.00 95.19 106 ARG A C 1
ATOM 789 O O . ARG A 1 106 ? 6.968 5.079 -22.244 1.00 95.19 106 ARG A O 1
ATOM 796 N N . ILE A 1 107 ? 5.303 4.778 -20.747 1.00 95.00 107 ILE A N 1
ATOM 797 C CA . ILE A 1 107 ? 5.452 3.319 -20.622 1.00 95.00 107 ILE A CA 1
ATOM 798 C C . ILE A 1 107 ? 5.104 2.652 -21.952 1.00 95.00 107 ILE A C 1
ATOM 800 O O . ILE A 1 107 ? 5.916 1.886 -22.469 1.00 95.00 107 ILE A O 1
ATOM 804 N N . LEU A 1 108 ? 3.951 3.004 -22.528 1.00 96.50 108 LEU A N 1
ATOM 805 C CA . LEU A 1 108 ? 3.473 2.501 -23.811 1.00 96.50 108 LEU A CA 1
ATOM 806 C C . LEU A 1 108 ? 4.526 2.710 -24.901 1.00 96.50 108 LEU A C 1
ATOM 808 O O . LEU A 1 108 ? 5.008 1.735 -25.471 1.00 96.50 108 LEU A O 1
ATOM 812 N N . ALA A 1 109 ? 4.956 3.959 -25.112 1.00 95.06 109 ALA A N 1
ATOM 813 C CA . ALA A 1 109 ? 5.931 4.302 -26.146 1.00 95.06 109 ALA A CA 1
ATOM 814 C C . ALA A 1 109 ? 7.255 3.534 -25.994 1.00 95.06 109 ALA A C 1
ATOM 816 O O . ALA A 1 109 ? 7.806 3.032 -26.975 1.00 95.06 109 ALA A O 1
ATOM 817 N N . ARG A 1 110 ? 7.767 3.412 -24.761 1.00 93.94 110 ARG A N 1
ATOM 818 C CA . ARG A 1 110 ? 9.006 2.671 -24.482 1.00 93.94 110 ARG A CA 1
ATOM 819 C C . ARG A 1 110 ? 8.851 1.179 -24.744 1.00 93.94 110 ARG A C 1
ATOM 821 O O . ARG A 1 110 ? 9.715 0.581 -25.382 1.00 93.94 110 ARG A O 1
ATOM 828 N N . TYR A 1 111 ? 7.772 0.580 -24.251 1.00 94.19 111 TYR A N 1
ATOM 829 C CA . TYR A 1 111 ? 7.567 -0.857 -24.361 1.00 94.19 111 TYR A CA 1
ATOM 830 C C . TYR A 1 111 ? 7.352 -1.283 -25.814 1.00 94.19 111 TYR A C 1
ATOM 832 O O . TYR A 1 111 ? 7.983 -2.242 -26.252 1.00 94.19 111 TYR A O 1
ATOM 840 N N . THR A 1 112 ? 6.546 -0.544 -26.583 1.00 95.81 112 THR A N 1
ATOM 841 C CA . THR A 1 112 ? 6.301 -0.840 -28.004 1.00 95.81 112 THR A CA 1
ATOM 842 C C . THR A 1 112 ? 7.521 -0.569 -28.881 1.00 95.81 112 THR A C 1
ATOM 844 O O . THR A 1 112 ? 7.699 -1.243 -29.887 1.00 95.81 112 THR A O 1
ATOM 847 N N . HIS A 1 113 ? 8.393 0.377 -28.508 1.00 94.94 113 HIS A N 1
ATOM 848 C CA . HIS A 1 113 ? 9.664 0.587 -29.211 1.00 94.94 113 HIS A CA 1
ATOM 849 C C . HIS A 1 113 ? 10.607 -0.617 -29.065 1.00 94.94 113 HIS A C 1
ATOM 851 O O . HIS A 1 113 ? 11.233 -1.032 -30.036 1.00 94.94 113 HIS A O 1
ATOM 857 N N . LEU A 1 114 ? 10.683 -1.196 -27.862 1.00 92.06 114 LEU A N 1
ATOM 858 C CA . LEU A 1 114 ? 11.489 -2.392 -27.592 1.00 92.06 114 LEU A CA 1
ATOM 859 C C . LEU A 1 114 ? 10.828 -3.688 -28.088 1.00 92.06 114 LEU A C 1
ATOM 861 O O . LEU A 1 114 ? 11.520 -4.679 -28.300 1.00 92.06 114 LEU A O 1
ATOM 865 N N . ASN A 1 115 ? 9.504 -3.684 -28.270 1.00 92.44 115 ASN A N 1
ATOM 866 C CA . ASN A 1 115 ? 8.705 -4.845 -28.659 1.00 92.44 115 ASN A CA 1
ATOM 867 C C . ASN A 1 115 ? 7.747 -4.490 -29.817 1.00 92.44 115 ASN A C 1
ATOM 869 O O . ASN A 1 115 ? 6.538 -4.380 -29.589 1.00 92.44 115 ASN A O 1
ATOM 873 N N . PRO A 1 116 ? 8.246 -4.314 -31.058 1.00 94.50 116 PRO A N 1
ATOM 874 C CA . PRO A 1 116 ? 7.442 -3.838 -32.192 1.00 94.50 116 PRO A CA 1
ATOM 875 C C . PRO A 1 116 ? 6.252 -4.734 -32.562 1.00 94.50 116 PRO A C 1
ATOM 877 O O . PRO A 1 116 ? 5.306 -4.280 -33.198 1.00 94.50 116 PRO A O 1
ATOM 880 N N . GLN A 1 117 ? 6.289 -6.006 -32.167 1.00 95.19 117 GLN A N 1
ATOM 881 C CA . GLN A 1 117 ? 5.219 -6.983 -32.372 1.00 95.19 117 GLN A CA 1
ATOM 882 C C . GLN A 1 117 ? 3.989 -6.763 -31.474 1.00 95.19 117 GLN A C 1
ATOM 884 O O . GLN A 1 117 ? 2.953 -7.391 -31.682 1.00 95.19 117 GLN A O 1
ATOM 889 N N . VAL A 1 118 ? 4.100 -5.927 -30.439 1.00 95.94 118 VAL A N 1
ATOM 890 C CA . VAL A 1 118 ? 3.030 -5.705 -29.461 1.00 95.94 118 VAL A CA 1
ATOM 891 C C . VAL A 1 118 ? 1.979 -4.758 -30.031 1.00 95.94 118 VAL A C 1
ATOM 893 O O . VAL A 1 118 ? 2.292 -3.678 -30.528 1.00 95.94 118 VAL A O 1
ATOM 896 N N . ASN A 1 119 ? 0.704 -5.129 -29.898 1.00 96.56 119 ASN A N 1
ATOM 897 C CA . ASN A 1 119 ? -0.404 -4.252 -30.258 1.00 96.56 119 ASN A CA 1
ATOM 898 C C . ASN A 1 119 ? -0.513 -3.089 -29.253 1.00 96.56 119 ASN A C 1
ATOM 900 O O . ASN A 1 119 ? -0.932 -3.272 -28.110 1.00 96.56 119 ASN A O 1
ATOM 904 N N . SER A 1 120 ? -0.158 -1.886 -29.708 1.00 96.19 120 SER A N 1
ATOM 905 C CA . SER A 1 120 ? -0.175 -0.664 -28.896 1.00 96.19 120 SER A CA 1
ATOM 906 C C . SER A 1 120 ? -1.566 -0.321 -28.343 1.00 96.19 120 SER A C 1
ATOM 908 O O . SER A 1 120 ? -1.682 0.089 -27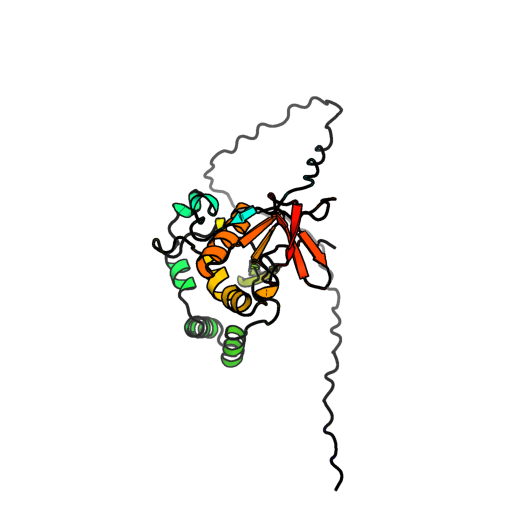.190 1.00 96.19 120 SER A O 1
ATOM 910 N N . ALA A 1 121 ? -2.635 -0.542 -29.118 1.00 96.62 121 ALA A N 1
ATOM 911 C CA . ALA A 1 121 ? -4.000 -0.256 -28.672 1.00 96.62 121 ALA A CA 1
ATOM 912 C C . ALA A 1 121 ? -4.417 -1.177 -27.516 1.00 96.62 121 ALA A C 1
ATOM 914 O O . ALA A 1 121 ? -4.868 -0.694 -26.480 1.00 96.62 121 ALA A O 1
ATOM 915 N N . ALA A 1 122 ? -4.163 -2.482 -27.646 1.00 97.19 122 ALA A N 1
ATOM 916 C CA . ALA A 1 122 ? -4.451 -3.449 -26.586 1.00 97.19 122 ALA A CA 1
ATOM 917 C C . ALA A 1 122 ? -3.632 -3.170 -25.310 1.00 97.19 122 ALA A C 1
ATOM 919 O O . ALA A 1 122 ? -4.157 -3.244 -24.201 1.00 97.19 122 ALA A O 1
ATOM 920 N N . LEU A 1 123 ? -2.353 -2.795 -25.449 1.00 96.56 123 LEU A N 1
ATOM 921 C CA . LEU A 1 123 ? -1.521 -2.424 -24.300 1.00 96.56 123 LEU A CA 1
ATOM 922 C C . LEU A 1 123 ? -2.025 -1.145 -23.614 1.00 96.56 123 LEU A C 1
ATOM 924 O O . LEU A 1 123 ? -2.015 -1.063 -22.387 1.00 96.56 123 LEU A O 1
ATOM 928 N N . LYS A 1 124 ? -2.496 -0.157 -24.383 1.00 97.12 124 LYS A N 1
ATOM 929 C CA . LYS A 1 124 ? -3.096 1.064 -23.834 1.00 97.12 124 LYS A CA 1
ATOM 930 C C . LYS A 1 124 ? -4.354 0.762 -23.020 1.00 97.12 124 LYS A C 1
ATOM 932 O O . LYS A 1 124 ? -4.502 1.301 -21.926 1.00 97.12 124 LYS A O 1
ATOM 937 N N . GLU A 1 125 ? -5.227 -0.103 -23.530 1.00 97.19 125 GLU A N 1
ATOM 938 C CA . GLU A 1 125 ? -6.418 -0.562 -22.806 1.00 97.19 125 GLU A CA 1
ATOM 939 C C . GLU A 1 125 ? -6.040 -1.290 -21.510 1.00 97.19 125 GLU A C 1
ATOM 941 O O . GLU A 1 125 ? -6.593 -0.988 -20.454 1.00 97.19 125 GLU A O 1
ATOM 946 N N . LEU A 1 126 ? -5.036 -2.172 -21.559 1.00 95.56 126 LEU A N 1
ATOM 947 C CA . LEU A 1 126 ? -4.551 -2.900 -20.385 1.00 95.56 126 LEU A CA 1
ATOM 948 C C . LEU A 1 126 ? -3.977 -1.965 -19.311 1.00 95.56 126 LEU A C 1
ATOM 950 O O . LEU A 1 126 ? -4.282 -2.132 -18.135 1.00 95.56 126 LEU A O 1
ATOM 954 N N . LEU A 1 127 ? -3.192 -0.954 -19.695 1.00 94.25 127 LEU A N 1
ATOM 955 C CA . LEU A 1 127 ? -2.648 0.038 -18.756 1.00 94.25 127 LEU A CA 1
ATOM 956 C C . LEU A 1 127 ? -3.726 0.960 -18.156 1.00 94.25 127 LEU A C 1
ATOM 958 O O . LEU A 1 127 ? -3.498 1.569 -17.111 1.00 94.25 127 LEU A O 1
ATOM 962 N N . ALA A 1 128 ? -4.878 1.100 -18.817 1.00 93.88 128 ALA A N 1
ATOM 963 C CA . ALA A 1 128 ? -6.006 1.896 -18.334 1.00 93.88 128 ALA A CA 1
ATOM 964 C C . ALA A 1 128 ? -6.998 1.091 -17.474 1.00 93.88 128 ALA A C 1
ATOM 966 O O . ALA A 1 128 ? -7.851 1.685 -16.807 1.00 93.88 128 ALA A O 1
ATOM 967 N N . TYR A 1 129 ? -6.909 -0.241 -17.490 1.00 92.69 129 TYR A N 1
ATOM 968 C CA . TYR A 1 129 ? -7.816 -1.120 -16.765 1.00 92.69 129 TYR A CA 1
ATOM 969 C C . TYR A 1 129 ? -7.729 -0.902 -15.248 1.00 92.69 129 TYR A C 1
ATOM 971 O O . TYR A 1 129 ? -6.647 -0.879 -14.660 1.00 92.69 129 TYR A O 1
ATOM 979 N N . LYS A 1 130 ? -8.894 -0.782 -14.600 1.00 87.25 130 LYS A N 1
ATOM 980 C CA . LYS A 1 130 ? -9.028 -0.710 -13.141 1.00 87.25 130 LYS A CA 1
ATOM 981 C C . LYS A 1 130 ? -9.867 -1.893 -12.653 1.00 87.25 130 LYS A C 1
ATOM 983 O O . LYS A 1 130 ? -11.050 -1.956 -12.989 1.00 87.25 130 LYS A O 1
ATOM 988 N N . PRO A 1 131 ? -9.298 -2.819 -11.867 1.00 87.25 131 PRO A N 1
ATOM 989 C CA . PRO A 1 131 ? -10.039 -3.973 -11.375 1.00 87.25 131 PRO A CA 1
ATOM 990 C C . PRO A 1 131 ? -11.090 -3.565 -10.334 1.00 87.25 131 PRO A C 1
ATOM 992 O O . PRO A 1 131 ? -10.873 -2.671 -9.514 1.00 87.25 131 PRO A O 1
ATOM 995 N N . THR A 1 132 ? -12.228 -4.261 -10.326 1.00 82.44 132 THR A N 1
ATOM 996 C CA . THR A 1 132 ? -13.310 -4.000 -9.362 1.00 82.44 132 THR A CA 1
ATOM 997 C C . THR A 1 132 ? -12.963 -4.512 -7.964 1.00 82.44 132 THR A C 1
ATOM 999 O O . THR A 1 132 ? -13.142 -3.782 -6.994 1.00 82.44 132 THR A O 1
ATOM 1002 N N . TYR A 1 133 ? -12.427 -5.734 -7.867 1.00 80.94 133 TYR A N 1
ATOM 1003 C CA . TYR A 1 133 ? -12.227 -6.440 -6.591 1.00 80.94 133 TYR A CA 1
ATOM 1004 C C . TYR A 1 133 ? -10.763 -6.512 -6.140 1.00 80.94 133 TYR A C 1
ATOM 1006 O O . TYR A 1 133 ? -10.484 -6.555 -4.948 1.00 80.94 133 TYR A O 1
ATOM 1014 N N . PHE A 1 134 ? -9.819 -6.514 -7.084 1.00 82.12 134 PHE A N 1
ATOM 1015 C CA . PHE A 1 134 ? -8.406 -6.797 -6.823 1.00 82.12 134 PHE A CA 1
ATOM 1016 C C . PHE A 1 134 ? -7.521 -5.581 -7.106 1.00 82.12 134 PHE A C 1
ATOM 1018 O O . PHE A 1 134 ? -6.751 -5.567 -8.061 1.00 82.12 134 PHE A O 1
ATOM 1025 N N . ARG A 1 135 ? -7.706 -4.508 -6.325 1.00 84.50 135 ARG A N 1
ATOM 1026 C CA . ARG A 1 135 ? -7.096 -3.190 -6.600 1.00 84.50 135 ARG A CA 1
ATOM 1027 C C . ARG A 1 135 ? -5.632 -3.057 -6.207 1.00 84.50 135 ARG A C 1
ATOM 1029 O O . ARG A 1 135 ? -4.956 -2.173 -6.721 1.00 84.50 135 ARG A O 1
ATOM 1036 N N . TRP A 1 136 ? -5.152 -3.922 -5.324 1.00 87.31 136 TRP A N 1
ATOM 1037 C CA . TRP A 1 136 ? -3.782 -3.910 -4.838 1.00 87.31 136 TRP A CA 1
ATOM 1038 C C . TRP A 1 136 ? -3.220 -5.324 -4.883 1.00 87.31 136 TRP A C 1
ATOM 1040 O O . TRP A 1 136 ? -3.838 -6.257 -4.371 1.00 87.31 136 TRP A O 1
ATOM 1050 N N . ALA A 1 137 ? -2.062 -5.477 -5.514 1.00 88.44 137 ALA A N 1
ATOM 1051 C CA . ALA A 1 137 ? -1.394 -6.757 -5.653 1.00 88.44 137 ALA A CA 1
ATOM 1052 C C . ALA A 1 137 ? 0.115 -6.557 -5.739 1.00 88.44 137 ALA A C 1
ATOM 1054 O O . ALA A 1 137 ? 0.592 -5.547 -6.254 1.00 88.44 137 ALA A O 1
ATOM 1055 N N . GLY A 1 138 ? 0.868 -7.537 -5.257 1.00 89.31 138 GLY A N 1
ATOM 1056 C CA . GLY A 1 138 ? 2.299 -7.646 -5.521 1.00 89.31 138 GLY A CA 1
ATOM 1057 C C . GLY A 1 138 ? 2.542 -8.870 -6.375 1.00 89.31 138 GLY A C 1
ATOM 1058 O O . GLY A 1 138 ? 1.764 -9.818 -6.325 1.00 89.31 138 GLY A O 1
ATOM 1059 N N . SER A 1 139 ? 3.586 -8.858 -7.190 1.00 91.31 139 SER A N 1
ATOM 1060 C CA . SER A 1 139 ? 3.969 -10.040 -7.954 1.00 91.31 139 SER A CA 1
ATOM 1061 C C . SER A 1 139 ? 5.459 -10.274 -7.859 1.00 91.31 139 SER A C 1
ATOM 1063 O O . SER A 1 139 ? 6.249 -9.338 -7.999 1.00 91.31 139 SER A O 1
ATOM 1065 N N . ASP A 1 140 ? 5.812 -11.534 -7.657 1.00 91.75 140 ASP A N 1
ATOM 1066 C CA . ASP A 1 140 ? 7.191 -11.976 -7.587 1.00 91.75 140 ASP A CA 1
ATOM 1067 C C . ASP A 1 140 ? 7.659 -12.319 -8.994 1.00 91.75 140 ASP A C 1
ATOM 1069 O O . ASP A 1 140 ? 7.012 -13.065 -9.735 1.00 91.75 140 ASP A O 1
ATOM 1073 N N . LEU A 1 141 ? 8.774 -11.712 -9.382 1.00 93.19 141 LEU A N 1
ATOM 1074 C CA . LEU A 1 141 ? 9.262 -11.710 -10.751 1.00 93.19 141 LEU A CA 1
ATOM 1075 C C . LEU A 1 141 ? 10.682 -12.274 -10.799 1.00 93.19 141 LEU A C 1
ATOM 1077 O O . LEU A 1 141 ? 11.549 -11.828 -10.046 1.00 93.19 141 LEU A O 1
ATOM 1081 N N . PHE A 1 142 ? 10.956 -13.174 -11.746 1.00 94.44 142 PHE A N 1
ATOM 1082 C CA . PHE A 1 142 ? 12.327 -13.552 -12.095 1.00 94.44 142 PHE A CA 1
ATOM 1083 C C . PHE A 1 142 ? 12.727 -12.998 -13.453 1.00 94.44 142 PHE A C 1
ATOM 1085 O O . PHE A 1 142 ? 11.989 -13.099 -14.430 1.00 94.44 142 PHE A O 1
ATOM 1092 N N . ASN A 1 143 ? 13.946 -12.469 -13.518 1.00 93.56 143 ASN A N 1
ATOM 1093 C CA . ASN A 1 143 ? 14.610 -12.152 -14.772 1.00 93.56 143 ASN A CA 1
ATOM 1094 C C . ASN A 1 143 ? 15.435 -13.369 -15.204 1.00 93.56 143 ASN A C 1
ATOM 1096 O O . ASN A 1 143 ? 16.509 -13.622 -14.656 1.00 93.56 143 ASN A O 1
ATOM 1100 N N . VAL A 1 144 ? 14.910 -14.143 -16.149 1.00 93.62 144 VAL A N 1
ATOM 1101 C CA . VAL A 1 144 ? 15.524 -15.384 -16.630 1.00 93.62 144 VAL A CA 1
ATOM 1102 C C . VAL A 1 144 ? 16.142 -15.188 -18.004 1.00 93.62 144 VAL A C 1
ATOM 1104 O O . VAL A 1 144 ? 15.729 -14.329 -18.778 1.00 93.62 144 VAL A O 1
ATOM 1107 N N . THR A 1 145 ? 17.149 -16.000 -18.321 1.00 95.31 145 THR A N 1
ATOM 1108 C CA . THR A 1 145 ? 17.752 -16.051 -19.655 1.00 95.31 145 THR A CA 1
ATOM 1109 C C . THR A 1 145 ? 17.569 -17.452 -20.224 1.00 95.31 145 THR A C 1
ATOM 1111 O O . THR A 1 145 ? 17.952 -18.432 -19.592 1.00 95.31 145 THR A O 1
ATOM 1114 N N . THR A 1 146 ? 16.960 -17.552 -21.403 1.00 90.81 146 THR A N 1
ATOM 1115 C CA . THR A 1 146 ? 16.803 -18.821 -22.132 1.00 90.81 146 THR A CA 1
ATOM 1116 C C . THR A 1 146 ? 18.160 -19.384 -22.566 1.00 90.81 146 THR A C 1
ATOM 1118 O O . THR A 1 146 ? 19.146 -18.651 -22.640 1.00 90.81 146 THR A O 1
ATOM 1121 N N . ALA A 1 147 ? 18.218 -20.669 -22.934 1.00 93.56 147 ALA A N 1
ATOM 1122 C CA . ALA A 1 147 ? 19.443 -21.295 -23.453 1.00 93.56 147 ALA A CA 1
ATOM 1123 C C . ALA A 1 147 ? 20.007 -20.580 -24.700 1.00 93.56 147 ALA A C 1
ATOM 1125 O O . ALA A 1 147 ? 21.217 -20.521 -24.893 1.00 93.56 147 ALA A O 1
ATOM 1126 N N . SER A 1 148 ? 19.133 -19.983 -25.513 1.00 93.94 148 SER A N 1
ATOM 1127 C CA . SER A 1 148 ? 19.474 -19.146 -26.671 1.00 93.94 148 SER A CA 1
ATOM 1128 C C . SER A 1 148 ? 19.908 -17.714 -26.318 1.00 93.94 148 SER A C 1
ATOM 1130 O O . SER A 1 148 ? 20.198 -16.929 -27.214 1.00 93.94 148 SER A O 1
ATOM 1132 N N . GLY A 1 149 ? 19.938 -17.337 -25.035 1.00 93.19 149 GLY A N 1
ATOM 1133 C CA . GLY A 1 149 ? 20.385 -16.017 -24.574 1.00 93.19 149 GLY A CA 1
ATOM 1134 C C . GLY A 1 149 ? 19.294 -14.944 -24.470 1.00 93.19 149 GLY A C 1
ATOM 1135 O O . GLY A 1 149 ? 19.595 -13.803 -24.119 1.00 93.19 149 GLY A O 1
ATOM 1136 N N . HIS A 1 150 ? 18.022 -15.267 -24.731 1.00 88.25 150 HIS A N 1
ATOM 1137 C CA . HIS A 1 150 ? 16.925 -14.300 -24.599 1.00 88.25 150 HIS A CA 1
ATOM 1138 C C . HIS A 1 150 ? 16.570 -14.056 -23.134 1.00 88.25 150 HIS A C 1
ATOM 1140 O O . HIS A 1 150 ? 16.229 -15.004 -22.428 1.00 88.25 150 HIS A O 1
ATOM 1146 N N . ARG A 1 151 ? 16.616 -12.788 -22.707 1.00 90.69 151 ARG A N 1
ATOM 1147 C CA . ARG A 1 151 ? 16.199 -12.341 -21.371 1.00 90.69 151 ARG A CA 1
ATOM 1148 C C . ARG A 1 151 ? 14.696 -12.104 -21.327 1.00 90.69 151 ARG A C 1
ATOM 1150 O O . ARG A 1 151 ? 14.164 -11.433 -22.209 1.00 90.69 151 ARG A O 1
ATOM 1157 N N . GLN A 1 152 ? 14.030 -12.630 -20.309 1.00 90.31 152 GLN A N 1
ATOM 1158 C CA . GLN A 1 152 ? 12.586 -12.528 -20.136 1.00 90.31 152 GLN A CA 1
ATOM 1159 C C . GLN A 1 152 ? 12.240 -12.379 -18.656 1.00 90.31 152 GLN A C 1
ATOM 1161 O O . GLN A 1 152 ? 12.903 -12.945 -17.790 1.00 90.31 152 GLN A O 1
ATOM 1166 N N . MET A 1 153 ? 11.181 -11.623 -18.379 1.00 92.25 153 MET A N 1
ATOM 1167 C CA . MET A 1 153 ? 10.586 -11.559 -17.049 1.00 92.25 153 MET A CA 1
ATOM 1168 C C . MET A 1 153 ? 9.499 -12.628 -16.951 1.00 92.25 153 MET A C 1
ATOM 1170 O O . MET A 1 153 ? 8.623 -12.679 -17.812 1.00 92.25 153 MET A O 1
ATOM 1174 N N . ILE A 1 154 ? 9.546 -13.457 -15.912 1.00 93.62 154 ILE A N 1
ATOM 1175 C CA . ILE A 1 154 ? 8.494 -14.428 -15.592 1.00 93.62 154 ILE A CA 1
ATOM 1176 C C . ILE A 1 154 ? 7.836 -14.055 -14.266 1.00 93.62 154 ILE A C 1
ATOM 1178 O O . ILE A 1 154 ? 8.520 -13.620 -13.339 1.00 93.62 154 ILE A O 1
ATOM 1182 N N . ILE A 1 155 ? 6.517 -14.222 -14.191 1.00 93.88 155 ILE A N 1
ATOM 1183 C CA . ILE A 1 155 ? 5.739 -14.057 -12.960 1.00 93.88 155 ILE A CA 1
ATOM 1184 C C . ILE A 1 155 ? 5.702 -15.414 -12.261 1.00 93.88 155 ILE A C 1
ATOM 1186 O O . ILE A 1 155 ? 5.352 -16.415 -12.883 1.00 93.88 155 ILE A O 1
ATOM 1190 N N . VAL A 1 156 ? 6.084 -15.438 -10.990 1.00 93.56 156 VAL A N 1
ATOM 1191 C CA . VAL A 1 156 ? 6.122 -16.652 -10.165 1.00 93.56 156 VAL A CA 1
ATOM 1192 C C . VAL A 1 156 ? 4.875 -16.743 -9.296 1.00 93.56 156 VAL A C 1
ATOM 1194 O O . VAL A 1 156 ? 4.224 -17.781 -9.248 1.00 93.56 156 VAL A O 1
ATOM 1197 N N . GLU A 1 157 ? 4.528 -15.640 -8.637 1.00 93.00 157 GLU A N 1
ATOM 1198 C CA . GLU A 1 157 ? 3.396 -15.549 -7.721 1.00 93.00 157 GLU A CA 1
ATOM 1199 C C . GLU A 1 157 ? 2.759 -14.164 -7.830 1.00 93.00 157 GLU A C 1
ATOM 1201 O O . GLU A 1 157 ? 3.443 -13.170 -8.085 1.00 93.00 157 GLU A O 1
ATOM 1206 N N . THR A 1 158 ? 1.451 -14.096 -7.591 1.00 89.50 158 THR A N 1
ATOM 1207 C CA . THR A 1 158 ? 0.733 -12.845 -7.350 1.00 89.50 158 THR A CA 1
ATOM 1208 C C . THR A 1 158 ? 0.078 -12.894 -5.973 1.00 89.50 158 THR A C 1
ATOM 1210 O O . THR A 1 158 ? -0.728 -13.774 -5.684 1.00 89.50 158 THR A O 1
ATOM 1213 N N . ASN A 1 159 ? 0.405 -11.912 -5.137 1.00 87.88 159 ASN A N 1
ATOM 1214 C CA . ASN A 1 159 ? -0.055 -11.766 -3.766 1.00 87.88 159 ASN A CA 1
ATOM 1215 C C . ASN A 1 159 ? -1.127 -10.675 -3.664 1.00 87.88 159 ASN A C 1
ATOM 1217 O O . ASN A 1 159 ? -0.931 -9.559 -4.139 1.00 87.88 159 ASN A O 1
ATOM 1221 N N . SER A 1 160 ? -2.229 -10.980 -2.979 1.00 79.94 160 SER A N 1
ATOM 1222 C CA . SER A 1 160 ? -3.361 -10.071 -2.733 1.00 79.94 160 SER A CA 1
ATOM 1223 C C . SER A 1 160 ? -3.106 -9.017 -1.658 1.00 79.94 160 SER A C 1
ATOM 1225 O O . SER A 1 160 ? -3.807 -8.011 -1.578 1.00 79.94 160 SER A O 1
ATOM 1227 N N . CYS A 1 161 ? -2.110 -9.250 -0.805 1.00 78.62 161 CYS A N 1
ATOM 1228 C CA . CYS A 1 161 ? -1.751 -8.379 0.312 1.00 78.62 161 CYS A CA 1
ATOM 1229 C C . CYS A 1 161 ? -0.230 -8.295 0.432 1.00 78.62 161 CYS A C 1
ATOM 1231 O O . CYS A 1 161 ? 0.360 -8.827 1.384 1.00 78.62 161 CYS A O 1
ATOM 1233 N N . PRO A 1 162 ? 0.427 -7.697 -0.573 1.00 85.56 162 PRO A N 1
ATOM 1234 C CA . PRO A 1 162 ? 1.866 -7.573 -0.571 1.00 85.56 162 PRO A CA 1
ATOM 1235 C C . PRO A 1 162 ? 2.313 -6.605 0.520 1.00 85.56 162 PRO A C 1
ATOM 1237 O O . PRO A 1 162 ? 1.584 -5.725 0.979 1.00 85.56 162 PRO A O 1
ATOM 1240 N N . SER A 1 163 ? 3.563 -6.774 0.906 1.00 84.44 163 SER A N 1
ATOM 1241 C CA . SER A 1 163 ? 4.259 -5.925 1.855 1.00 84.44 163 SER A CA 1
ATOM 1242 C C . SER A 1 163 ? 5.519 -5.411 1.175 1.00 84.44 163 SER A C 1
ATOM 1244 O O . SER A 1 163 ? 6.098 -6.115 0.352 1.00 84.44 163 SER A O 1
ATOM 1246 N N . GLY A 1 164 ? 5.964 -4.207 1.516 1.00 87.69 164 GLY A N 1
ATOM 1247 C CA . GLY A 1 164 ? 7.179 -3.665 0.913 1.00 87.69 164 GLY A CA 1
ATOM 1248 C C . GLY A 1 164 ? 7.476 -2.215 1.259 1.00 87.69 164 GLY A C 1
ATOM 1249 O O . GLY A 1 164 ? 8.630 -1.806 1.132 1.00 87.69 164 GLY A O 1
ATOM 1250 N N . GLN A 1 165 ? 6.498 -1.459 1.761 1.00 92.31 165 GLN A N 1
ATOM 1251 C CA . GLN A 1 165 ? 6.652 -0.018 1.951 1.00 92.31 165 GLN A CA 1
ATOM 1252 C C . GLN A 1 165 ? 7.632 0.315 3.072 1.00 92.31 165 GLN A C 1
ATOM 1254 O O . GLN A 1 165 ? 8.490 1.168 2.882 1.00 92.31 165 GLN A O 1
ATOM 1259 N N . LYS A 1 166 ? 7.660 -0.467 4.162 1.00 93.00 166 LYS A N 1
ATOM 1260 C CA . LYS A 1 166 ? 8.672 -0.322 5.233 1.00 93.00 166 LYS A CA 1
ATOM 1261 C C . LYS A 1 166 ? 10.125 -0.453 4.756 1.00 93.00 166 LYS A C 1
ATOM 1263 O O . LYS A 1 166 ? 11.052 -0.104 5.485 1.00 93.00 166 LYS A O 1
ATOM 1268 N N . SER A 1 167 ? 10.331 -1.032 3.571 1.00 92.19 167 SER A N 1
ATOM 1269 C CA . SER A 1 167 ? 11.634 -1.250 2.934 1.00 92.19 167 SER A CA 1
ATOM 1270 C C . SER A 1 167 ? 11.891 -0.371 1.709 1.00 92.19 167 SER A C 1
ATOM 1272 O O . SER A 1 167 ? 12.993 -0.430 1.167 1.00 92.19 167 SER A O 1
ATOM 1274 N N . MET A 1 168 ? 10.904 0.410 1.270 1.00 91.06 168 MET A N 1
ATOM 1275 C CA . MET A 1 168 ? 10.999 1.242 0.076 1.00 91.06 168 MET A CA 1
ATOM 1276 C C . MET A 1 168 ? 11.503 2.642 0.457 1.00 91.06 168 MET A C 1
ATOM 1278 O O . MET A 1 168 ? 10.858 3.292 1.279 1.00 91.06 168 MET A O 1
ATOM 1282 N N . PRO A 1 169 ? 12.632 3.120 -0.105 1.00 91.31 169 PRO A N 1
ATOM 1283 C CA . PRO A 1 169 ? 13.097 4.489 0.116 1.00 91.31 169 PRO A CA 1
ATOM 1284 C C . PRO A 1 169 ? 12.066 5.526 -0.333 1.00 91.31 169 PRO A C 1
ATOM 1286 O O . PRO A 1 169 ? 11.291 5.274 -1.261 1.00 91.31 169 PRO A O 1
ATOM 1289 N N . LEU A 1 170 ? 12.098 6.705 0.290 1.00 90.69 170 LEU A N 1
ATOM 1290 C CA . LEU A 1 170 ? 11.250 7.821 -0.114 1.00 90.69 170 LEU A CA 1
ATOM 1291 C C . LEU A 1 170 ? 11.584 8.249 -1.551 1.00 90.69 170 LEU A C 1
ATOM 1293 O O . LEU A 1 170 ? 12.744 8.248 -1.972 1.00 90.69 170 LEU A O 1
ATOM 1297 N N . LEU A 1 171 ? 10.549 8.599 -2.319 1.00 85.19 171 LEU A N 1
ATOM 1298 C CA . LEU A 1 171 ? 10.719 9.122 -3.679 1.00 85.19 171 LEU A CA 1
ATOM 1299 C C . LEU A 1 171 ? 11.200 10.580 -3.662 1.00 85.19 171 LEU A C 1
ATOM 1301 O O . LEU A 1 171 ? 11.871 11.011 -4.601 1.00 85.19 171 LEU A O 1
ATOM 1305 N N . SER A 1 172 ? 10.856 11.322 -2.605 1.00 80.69 172 SER A N 1
ATOM 1306 C CA . SER A 1 172 ? 11.313 12.684 -2.338 1.00 80.69 172 SER A CA 1
ATOM 1307 C C . SER A 1 172 ? 11.282 12.982 -0.835 1.00 80.69 172 SER A C 1
ATOM 1309 O O . SER A 1 172 ? 10.391 12.495 -0.143 1.00 80.69 172 SER A O 1
ATOM 1311 N N . ASP A 1 173 ? 12.227 13.790 -0.350 1.00 71.06 173 ASP A N 1
ATOM 1312 C CA . ASP A 1 173 ? 12.379 14.120 1.078 1.00 71.06 173 ASP A CA 1
ATOM 1313 C C . ASP A 1 173 ? 11.149 14.781 1.736 1.00 71.06 173 ASP A C 1
ATOM 1315 O O . ASP A 1 173 ? 10.883 14.471 2.892 1.00 71.06 173 ASP A O 1
ATOM 1319 N N . PRO A 1 174 ? 10.366 15.655 1.064 1.00 78.50 174 PRO A N 1
ATOM 1320 C CA . PRO A 1 174 ? 9.182 16.265 1.681 1.00 78.50 174 PRO A CA 1
ATOM 1321 C C . PRO A 1 174 ? 8.005 15.303 1.890 1.00 78.50 174 PRO A C 1
ATOM 1323 O O . PRO A 1 174 ? 7.022 15.680 2.522 1.00 78.50 174 PRO A O 1
ATOM 1326 N N . GLU A 1 175 ? 8.044 14.103 1.306 1.00 84.00 175 GLU A N 1
ATOM 1327 C CA . GLU A 1 175 ? 6.925 13.162 1.322 1.00 84.00 175 GLU A CA 1
ATOM 1328 C C . GLU A 1 175 ? 7.142 12.069 2.373 1.00 84.00 175 GLU A C 1
ATOM 1330 O O . GLU A 1 175 ? 7.519 10.938 2.067 1.00 84.00 175 GLU A O 1
ATOM 1335 N N . GLU A 1 176 ? 6.882 12.420 3.634 1.00 89.00 176 GLU A N 1
ATOM 1336 C CA . GLU A 1 176 ? 7.127 11.564 4.804 1.00 89.00 176 GLU A CA 1
ATOM 1337 C C . GLU A 1 176 ? 6.306 10.261 4.787 1.00 89.00 176 GLU A C 1
ATOM 1339 O O . GLU A 1 176 ? 6.769 9.222 5.260 1.00 89.00 176 GLU A O 1
ATOM 1344 N N . HIS A 1 177 ? 5.118 10.272 4.170 1.00 93.50 177 HIS A N 1
ATOM 1345 C CA . HIS A 1 177 ? 4.265 9.080 4.044 1.00 93.50 177 HIS A CA 1
ATOM 1346 C C . HIS A 1 177 ? 4.833 8.061 3.046 1.00 93.50 177 HIS A C 1
ATOM 1348 O O . HIS A 1 177 ? 4.442 6.888 3.054 1.00 93.50 177 HIS A O 1
ATOM 1354 N N . GLY A 1 178 ? 5.742 8.495 2.166 1.00 92.31 178 GLY A N 1
ATOM 1355 C CA . GLY A 1 178 ? 6.375 7.673 1.145 1.00 92.31 178 GLY A CA 1
ATOM 1356 C C . GLY A 1 178 ? 5.391 6.780 0.390 1.00 92.31 178 GLY A C 1
ATOM 1357 O O . GLY A 1 178 ? 4.294 7.180 -0.005 1.00 92.31 178 GLY A O 1
ATOM 1358 N N . GLY A 1 179 ? 5.777 5.517 0.213 1.00 91.88 179 GLY A N 1
ATOM 1359 C CA . GLY A 1 179 ? 4.947 4.547 -0.490 1.00 91.88 179 GLY A CA 1
ATOM 1360 C C . GLY A 1 179 ? 3.620 4.221 0.205 1.00 91.88 179 GLY A C 1
ATOM 1361 O O . GLY A 1 179 ? 2.681 3.828 -0.480 1.00 91.88 179 GLY A O 1
ATOM 1362 N N . TYR A 1 180 ? 3.484 4.421 1.522 1.00 94.81 180 TYR A N 1
ATOM 1363 C CA . TYR A 1 180 ? 2.196 4.234 2.204 1.00 94.81 180 TYR A CA 1
ATOM 1364 C C . TYR A 1 180 ? 1.148 5.230 1.690 1.00 94.81 180 TYR A C 1
ATOM 1366 O O . TYR A 1 180 ? 0.034 4.814 1.366 1.00 94.81 180 TYR A O 1
ATOM 1374 N N . GLY A 1 181 ? 1.532 6.505 1.541 1.00 93.75 181 GLY A N 1
ATOM 1375 C CA . GLY A 1 181 ? 0.696 7.572 0.972 1.00 93.75 181 GLY A CA 1
ATOM 1376 C C . GLY A 1 181 ? 0.188 7.215 -0.418 1.00 93.75 181 GLY A C 1
ATOM 1377 O O . GLY A 1 181 ? -1.016 7.169 -0.653 1.00 93.75 181 GLY A O 1
ATOM 1378 N N . VAL A 1 182 ? 1.108 6.828 -1.306 1.00 90.69 182 VAL A N 1
ATOM 1379 C CA . VAL A 1 182 ? 0.787 6.416 -2.683 1.00 90.69 182 VAL A CA 1
ATOM 1380 C C . VAL A 1 182 ? -0.271 5.311 -2.708 1.00 90.69 182 VAL A C 1
ATOM 1382 O O . VAL A 1 182 ? -1.236 5.390 -3.467 1.00 90.69 182 VAL A O 1
ATOM 1385 N N . VAL A 1 183 ? -0.115 4.278 -1.877 1.00 91.69 183 VAL A N 1
ATOM 1386 C CA . VAL A 1 183 ? -1.058 3.154 -1.839 1.00 91.69 183 VAL A CA 1
ATOM 1387 C C . VAL A 1 183 ? -2.424 3.593 -1.331 1.00 91.69 183 VAL A C 1
ATOM 1389 O O . VAL A 1 183 ? -3.431 3.325 -1.990 1.00 91.69 183 VAL A O 1
ATOM 1392 N N . ILE A 1 184 ? -2.471 4.264 -0.181 1.00 92.94 184 ILE A N 1
ATOM 1393 C CA . ILE A 1 184 ? -3.728 4.679 0.440 1.00 92.94 184 ILE A CA 1
ATOM 1394 C C . ILE A 1 184 ? -4.468 5.667 -0.457 1.00 92.94 184 ILE A C 1
ATOM 1396 O O . ILE A 1 184 ? -5.624 5.416 -0.805 1.00 92.94 184 ILE A O 1
ATOM 1400 N N . ASP A 1 185 ? -3.807 6.739 -0.890 1.00 91.88 185 ASP A N 1
ATOM 1401 C CA . ASP A 1 185 ? -4.458 7.823 -1.619 1.00 91.88 185 ASP A CA 1
ATOM 1402 C C . ASP A 1 185 ? -4.904 7.411 -3.023 1.00 91.88 185 ASP A C 1
ATOM 1404 O O . ASP A 1 185 ? -6.002 7.777 -3.442 1.00 91.88 185 ASP A O 1
ATOM 1408 N N . LEU A 1 186 ? -4.100 6.624 -3.749 1.00 88.25 186 LEU A N 1
ATOM 1409 C CA . LEU A 1 186 ? -4.430 6.251 -5.130 1.00 88.25 186 LEU A CA 1
ATOM 1410 C C . LEU A 1 186 ? -5.314 5.007 -5.234 1.00 88.25 186 LEU A C 1
ATOM 1412 O O . LEU A 1 186 ? -6.027 4.851 -6.228 1.00 88.25 186 LEU A O 1
ATOM 1416 N N . THR A 1 187 ? -5.265 4.111 -4.244 1.00 87.88 187 THR A N 1
ATOM 1417 C CA . THR A 1 187 ? -5.933 2.802 -4.339 1.00 87.88 187 THR A CA 1
ATOM 1418 C C . THR A 1 187 ? -7.177 2.717 -3.466 1.00 87.88 187 THR A C 1
ATOM 1420 O O . THR A 1 187 ? -8.220 2.246 -3.929 1.00 87.88 187 THR A O 1
ATOM 1423 N N . PHE A 1 188 ? -7.077 3.168 -2.213 1.00 89.69 188 PHE A N 1
ATOM 1424 C CA . PHE A 1 188 ? -8.088 2.900 -1.189 1.00 89.69 188 PHE A CA 1
ATOM 1425 C C . PHE A 1 188 ? -8.947 4.113 -0.840 1.00 89.69 188 PHE A C 1
ATOM 1427 O O . PHE A 1 188 ? -10.104 3.924 -0.487 1.00 89.69 188 PHE A O 1
ATOM 1434 N N . LYS A 1 189 ? -8.452 5.344 -0.999 1.00 89.44 189 LYS A N 1
ATOM 1435 C CA . LYS A 1 189 ? -9.170 6.571 -0.617 1.00 89.44 189 LYS A CA 1
ATOM 1436 C C . LYS A 1 189 ? -10.575 6.666 -1.199 1.00 89.44 189 LYS A C 1
ATOM 1438 O O . LYS A 1 189 ? -11.528 6.880 -0.462 1.00 89.44 189 LYS A O 1
ATOM 1443 N N . GLU A 1 190 ? -10.722 6.432 -2.499 1.00 87.12 190 GLU A N 1
ATOM 1444 C CA . GLU A 1 190 ? -12.037 6.436 -3.154 1.00 87.12 190 GLU A CA 1
ATOM 1445 C C . GLU A 1 190 ? -12.974 5.351 -2.606 1.00 87.12 190 GLU A C 1
ATOM 1447 O O . GLU A 1 190 ? -14.169 5.586 -2.464 1.00 87.12 190 GLU A O 1
ATOM 1452 N N . LEU A 1 191 ? -12.443 4.172 -2.259 1.00 85.88 191 LEU A N 1
ATOM 1453 C CA . LEU A 1 191 ? -13.237 3.108 -1.637 1.00 85.88 191 LEU A CA 1
ATOM 1454 C C . LEU A 1 191 ? -13.682 3.504 -0.226 1.00 85.88 191 LEU A C 1
ATOM 1456 O O . LEU A 1 191 ? -14.830 3.266 0.133 1.00 85.88 191 LEU A O 1
ATOM 1460 N N . ILE A 1 192 ? -12.797 4.151 0.539 1.00 87.38 192 ILE A N 1
ATOM 1461 C CA . ILE A 1 192 ? -13.100 4.671 1.877 1.00 87.38 192 ILE A CA 1
ATOM 1462 C C . ILE A 1 192 ? -14.216 5.704 1.823 1.00 87.38 192 ILE A C 1
ATOM 1464 O O . ILE A 1 192 ? -15.186 5.610 2.569 1.00 87.38 192 ILE A O 1
ATOM 1468 N N . LEU A 1 193 ? -14.117 6.664 0.905 1.00 85.75 193 LEU A N 1
ATOM 1469 C CA . LEU A 1 193 ? -15.111 7.726 0.767 1.00 85.75 193 LEU A CA 1
ATOM 1470 C C . LEU A 1 193 ? -16.494 7.208 0.343 1.00 85.75 193 LEU A C 1
ATOM 1472 O O . LEU A 1 193 ? -17.495 7.860 0.632 1.00 85.75 193 LEU A O 1
ATOM 1476 N N . GLN A 1 194 ? -16.553 6.053 -0.326 1.00 85.38 194 GLN A N 1
ATOM 1477 C CA . GLN A 1 194 ? -17.792 5.402 -0.760 1.00 85.38 194 GLN A CA 1
ATOM 1478 C C . GLN A 1 194 ? -18.375 4.434 0.281 1.00 85.38 194 GLN A C 1
ATOM 1480 O O . GLN A 1 194 ? -19.494 3.956 0.094 1.00 85.38 194 GLN A O 1
ATOM 1485 N N . ALA A 1 195 ? -17.640 4.120 1.350 1.00 83.62 195 ALA A N 1
ATOM 1486 C CA . ALA A 1 195 ? -18.096 3.191 2.374 1.00 83.62 195 ALA A CA 1
ATOM 1487 C C . ALA A 1 195 ? -19.219 3.796 3.239 1.00 83.62 195 ALA A C 1
ATOM 1489 O O . ALA A 1 195 ? -19.299 5.010 3.445 1.00 83.62 195 ALA A O 1
ATOM 1490 N N . ASP A 1 196 ? -20.096 2.939 3.770 1.00 81.62 196 ASP A N 1
ATOM 1491 C CA . ASP A 1 196 ? -21.194 3.363 4.641 1.00 81.62 196 ASP A CA 1
ATO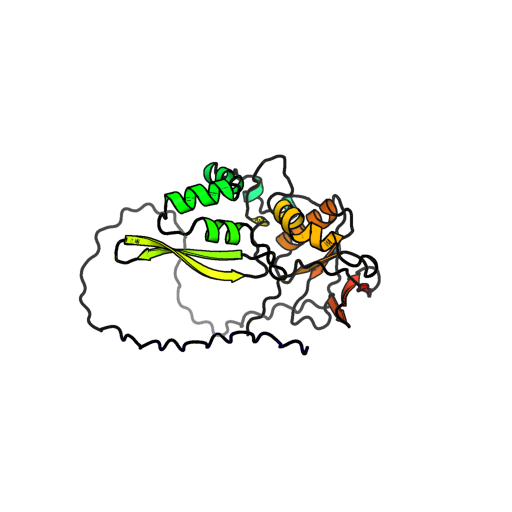M 1492 C C . ASP A 1 196 ? -20.677 3.779 6.023 1.00 81.62 196 ASP A C 1
ATOM 1494 O O . ASP A 1 196 ? -20.452 2.954 6.910 1.00 81.62 196 ASP A O 1
ATOM 1498 N N . LYS A 1 197 ? -20.536 5.090 6.216 1.00 78.62 197 LYS A N 1
ATOM 1499 C CA . LYS A 1 197 ? -20.055 5.688 7.467 1.00 78.62 197 LYS A CA 1
ATOM 1500 C C . LYS A 1 197 ? -20.951 5.410 8.678 1.00 78.62 197 LYS A C 1
ATOM 1502 O O . LYS A 1 197 ? -20.508 5.597 9.806 1.00 78.62 197 LYS A O 1
ATOM 1507 N N . SER A 1 198 ? -22.201 4.978 8.483 1.00 77.81 198 SER A N 1
ATOM 1508 C CA . SER A 1 198 ? -23.084 4.626 9.603 1.00 77.81 198 SER A CA 1
ATOM 1509 C C . SER A 1 198 ? -22.651 3.347 10.324 1.00 77.81 198 SER A C 1
ATOM 1511 O O . SER A 1 198 ? -23.045 3.132 11.470 1.00 77.81 198 SER A O 1
ATOM 1513 N N . LEU A 1 199 ? -21.805 2.531 9.683 1.00 78.62 199 LEU A N 1
ATOM 1514 C CA . LEU A 1 199 ? -21.306 1.283 10.248 1.00 78.62 199 LEU A CA 1
ATOM 1515 C C . LEU A 1 199 ? -20.274 1.500 11.362 1.00 78.62 199 LEU A C 1
ATOM 1517 O O . LEU A 1 199 ? -20.172 0.628 12.219 1.00 78.62 199 LEU A O 1
ATOM 1521 N N . GLY A 1 200 ? -19.573 2.642 11.396 1.00 84.00 200 GLY A N 1
ATOM 1522 C CA . GLY A 1 200 ? -18.592 2.994 12.430 1.00 84.00 200 GLY A CA 1
ATOM 1523 C C . GLY A 1 200 ? -17.275 3.558 11.882 1.00 84.00 200 GLY A C 1
ATOM 1524 O O . GLY A 1 200 ? -17.283 4.298 10.902 1.00 84.00 200 GLY A O 1
ATOM 1525 N N . ASP A 1 201 ? -16.158 3.210 12.530 1.00 87.00 201 ASP A N 1
ATOM 1526 C CA . ASP A 1 201 ? -14.800 3.703 12.227 1.00 87.00 201 ASP A CA 1
ATOM 1527 C C . ASP A 1 201 ? -14.061 2.819 11.190 1.00 87.00 201 ASP A C 1
ATOM 1529 O O . ASP A 1 201 ? -14.505 1.729 10.833 1.00 87.00 201 ASP A O 1
ATOM 1533 N N . LEU A 1 202 ? -12.884 3.247 10.727 1.00 90.12 202 LEU A N 1
ATOM 1534 C CA . LEU A 1 202 ? -12.033 2.454 9.830 1.00 90.12 202 LEU A CA 1
ATOM 1535 C C . LEU A 1 202 ? -11.161 1.458 10.602 1.00 90.12 202 LEU A C 1
ATOM 1537 O O . LEU A 1 202 ? -10.834 1.680 11.767 1.00 90.12 202 LEU A O 1
ATOM 1541 N N . ALA A 1 203 ? -10.706 0.390 9.940 1.00 91.12 203 ALA A N 1
ATOM 1542 C CA . ALA A 1 203 ? -9.770 -0.557 10.540 1.00 91.12 203 ALA A CA 1
ATOM 1543 C C . ALA A 1 203 ? -8.774 -1.176 9.548 1.00 91.12 203 ALA A C 1
ATOM 1545 O O . ALA A 1 203 ? -9.108 -1.512 8.414 1.00 91.12 203 ALA A O 1
ATOM 1546 N N . VAL A 1 204 ? -7.557 -1.411 10.038 1.00 91.44 204 VAL A N 1
ATOM 1547 C CA . VAL A 1 204 ? -6.504 -2.216 9.415 1.00 91.44 204 VAL A CA 1
ATOM 1548 C C . VAL A 1 204 ? -6.328 -3.484 10.245 1.00 91.44 204 VAL A C 1
ATOM 1550 O O . VAL A 1 204 ? -6.042 -3.426 11.442 1.00 91.44 204 VAL A O 1
ATOM 1553 N N . VAL A 1 205 ? -6.475 -4.648 9.615 1.00 89.50 205 VAL A N 1
ATOM 1554 C CA . VAL A 1 205 ? -6.320 -5.947 10.290 1.00 89.50 205 VAL A CA 1
ATOM 1555 C C . VAL A 1 205 ? -5.015 -6.598 9.844 1.00 89.50 205 VAL A C 1
ATOM 1557 O O . VAL A 1 205 ? -4.643 -6.546 8.674 1.00 89.50 205 VAL A O 1
ATOM 1560 N N . CYS A 1 206 ? -4.278 -7.214 10.763 1.00 88.25 206 CYS A N 1
ATOM 1561 C CA . CYS A 1 206 ? -2.974 -7.796 10.447 1.00 88.25 206 CYS A CA 1
ATOM 1562 C C . CYS A 1 206 ? -2.649 -9.023 11.299 1.00 88.25 206 CYS A C 1
ATOM 1564 O O . CYS A 1 206 ? -3.126 -9.145 12.418 1.00 88.25 206 CYS A O 1
ATOM 1566 N N . ASP A 1 207 ? -1.806 -9.922 10.788 1.00 82.94 207 ASP A N 1
ATOM 1567 C CA . ASP A 1 207 ? -1.392 -11.138 11.500 1.00 82.94 207 ASP A CA 1
ATOM 1568 C C . ASP A 1 207 ? 0.047 -11.055 12.040 1.00 82.94 207 ASP A C 1
ATOM 1570 O O . ASP A 1 207 ? 0.352 -11.558 13.113 1.00 82.94 207 ASP A O 1
ATOM 1574 N N . LYS A 1 208 ? 0.985 -10.474 11.285 1.00 76.81 208 LYS A N 1
ATOM 1575 C CA . LYS A 1 208 ? 2.428 -10.609 11.576 1.00 76.81 208 LYS A CA 1
ATOM 1576 C C . LYS A 1 208 ? 3.227 -9.325 11.422 1.00 76.81 208 LYS A C 1
ATOM 1578 O O . LYS A 1 208 ? 4.248 -9.168 12.086 1.00 76.81 208 LYS A O 1
ATOM 1583 N N . ASN A 1 209 ? 2.818 -8.426 10.530 1.00 85.56 209 ASN A N 1
ATOM 1584 C CA . ASN A 1 209 ? 3.645 -7.291 10.123 1.00 85.56 209 ASN A CA 1
ATOM 1585 C C . ASN A 1 209 ? 3.096 -5.961 10.649 1.00 85.56 209 ASN A C 1
ATOM 1587 O O . ASN A 1 209 ? 2.575 -5.148 9.890 1.00 85.56 209 ASN A O 1
ATOM 1591 N N . MET A 1 210 ? 3.236 -5.761 11.961 1.00 89.69 210 MET A N 1
ATOM 1592 C CA . MET A 1 210 ? 2.720 -4.577 12.647 1.00 89.69 210 MET A CA 1
ATOM 1593 C C . MET A 1 210 ? 3.351 -3.274 12.147 1.00 89.69 210 MET A C 1
ATOM 1595 O O . MET A 1 210 ? 2.636 -2.299 11.999 1.00 89.69 210 MET A O 1
ATOM 1599 N N . MET A 1 211 ? 4.655 -3.258 11.848 1.00 92.25 211 MET A N 1
ATOM 1600 C CA . MET A 1 211 ? 5.353 -2.065 11.335 1.00 92.25 211 MET A CA 1
ATOM 1601 C C . MET A 1 211 ? 4.735 -1.554 10.028 1.00 92.25 211 MET A C 1
ATOM 1603 O O . MET A 1 211 ? 4.546 -0.357 9.852 1.00 92.25 211 MET A O 1
ATOM 1607 N N . GLU A 1 212 ? 4.396 -2.471 9.121 1.00 92.56 212 GLU A N 1
ATOM 1608 C CA . GLU A 1 212 ? 3.751 -2.116 7.856 1.00 92.56 212 GLU A CA 1
ATOM 1609 C C . GLU A 1 212 ? 2.274 -1.769 8.048 1.00 92.56 212 GLU A C 1
ATOM 1611 O O . GLU A 1 212 ? 1.798 -0.765 7.528 1.00 92.56 212 GLU A O 1
ATOM 1616 N N . ALA A 1 213 ? 1.546 -2.594 8.804 1.00 93.06 213 ALA A N 1
ATOM 1617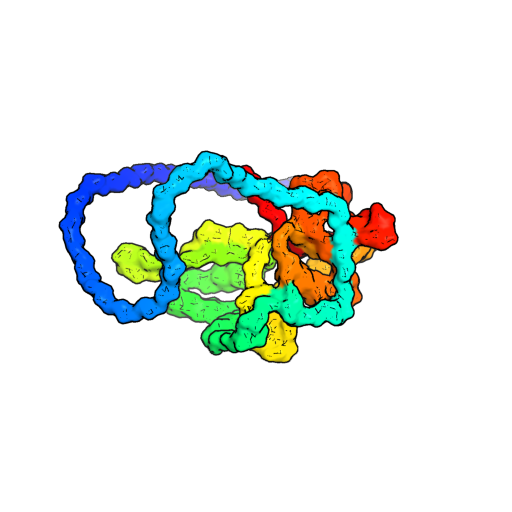 C CA . ALA A 1 213 ? 0.122 -2.390 9.041 1.00 93.06 213 ALA A CA 1
ATOM 1618 C C . ALA A 1 213 ? -0.148 -1.059 9.755 1.00 93.06 213 ALA A C 1
ATOM 1620 O O . ALA A 1 213 ? -1.073 -0.340 9.385 1.00 93.06 213 ALA A O 1
ATOM 1621 N N . SER A 1 214 ? 0.689 -0.697 10.729 1.00 94.38 214 SER A N 1
ATOM 1622 C CA . SER A 1 214 ? 0.570 0.577 11.430 1.00 94.38 214 SER A CA 1
ATOM 1623 C C . SER A 1 214 ? 0.878 1.770 10.530 1.00 94.38 214 SER A C 1
ATOM 1625 O O . SER A 1 214 ? 0.220 2.793 10.677 1.00 94.38 214 SER A O 1
ATOM 1627 N N . GLY A 1 215 ? 1.795 1.626 9.565 1.00 95.44 215 GLY A N 1
ATOM 1628 C CA . GLY A 1 215 ? 2.068 2.666 8.570 1.00 95.44 215 GLY A CA 1
ATOM 1629 C C . GLY A 1 215 ? 0.854 2.937 7.686 1.00 95.44 215 GLY A C 1
ATOM 1630 O O . GLY A 1 215 ? 0.461 4.087 7.515 1.00 95.44 215 GLY A O 1
ATOM 1631 N N . TYR A 1 216 ? 0.189 1.881 7.204 1.00 95.31 216 TYR A N 1
ATOM 1632 C CA . TYR A 1 216 ? -1.071 2.036 6.470 1.00 95.31 216 TYR A CA 1
ATOM 1633 C C . TYR A 1 216 ? -2.175 2.656 7.327 1.00 95.31 216 TYR A C 1
ATOM 1635 O O . TYR A 1 216 ? -2.902 3.507 6.829 1.00 95.31 216 TYR A O 1
ATOM 1643 N N . ALA A 1 217 ? -2.310 2.253 8.594 1.00 95.06 217 ALA A N 1
ATOM 1644 C CA . ALA A 1 217 ? -3.339 2.790 9.481 1.00 95.06 217 ALA A CA 1
ATOM 1645 C C . ALA A 1 217 ? -3.137 4.284 9.771 1.00 95.06 217 ALA A C 1
ATOM 1647 O O . ALA A 1 217 ? -4.095 5.049 9.710 1.00 95.06 217 ALA A O 1
ATOM 1648 N N . ALA A 1 218 ? -1.899 4.700 10.042 1.00 96.75 218 ALA A N 1
ATOM 1649 C CA . ALA A 1 218 ? -1.563 6.091 10.322 1.00 96.75 218 ALA A CA 1
ATOM 1650 C C . ALA A 1 218 ? -1.769 6.988 9.092 1.00 96.75 218 ALA A C 1
ATOM 1652 O O . ALA A 1 218 ? -2.505 7.969 9.178 1.00 96.75 218 ALA A O 1
ATOM 1653 N N . VAL A 1 219 ? -1.263 6.586 7.921 1.00 96.19 219 VAL A N 1
ATOM 1654 C CA . VAL A 1 219 ? -1.518 7.322 6.670 1.00 96.19 219 VAL A CA 1
ATOM 1655 C C . VAL A 1 219 ? -3.004 7.338 6.320 1.00 96.19 219 VAL A C 1
ATOM 1657 O O . VAL A 1 219 ? -3.523 8.352 5.870 1.00 96.19 219 VAL A O 1
ATOM 1660 N N . MET A 1 220 ? -3.730 6.240 6.547 1.00 95.38 220 MET A N 1
ATOM 1661 C CA . MET A 1 220 ? -5.179 6.210 6.341 1.00 95.38 220 MET A CA 1
ATOM 1662 C C . MET A 1 220 ? -5.897 7.214 7.248 1.00 95.38 220 MET A C 1
ATOM 1664 O O . MET A 1 220 ? -6.780 7.922 6.762 1.00 95.38 220 MET A O 1
ATOM 1668 N N . ALA A 1 221 ? -5.507 7.327 8.520 1.00 95.00 221 ALA A N 1
ATOM 1669 C CA . ALA A 1 221 ? -6.080 8.295 9.454 1.00 95.00 221 ALA A CA 1
ATOM 1670 C C . ALA A 1 221 ? -5.789 9.747 9.037 1.00 95.00 221 ALA A C 1
ATOM 1672 O O . ALA A 1 221 ? -6.632 10.630 9.190 1.00 95.00 221 ALA A O 1
ATOM 1673 N N . GLU A 1 222 ? -4.619 10.014 8.462 1.00 95.12 222 GLU A N 1
ATOM 1674 C CA . GLU A 1 222 ? -4.257 11.344 7.961 1.00 95.12 222 GLU A CA 1
ATOM 1675 C C . GLU A 1 222 ? -4.956 11.693 6.649 1.00 95.12 222 GLU A C 1
ATOM 1677 O O . GLU A 1 222 ? -5.542 12.768 6.528 1.00 95.12 222 GLU A O 1
ATOM 1682 N N . SER A 1 223 ? -4.978 10.767 5.690 1.00 93.44 223 SER A N 1
ATOM 1683 C CA . SER A 1 223 ? -5.610 10.967 4.383 1.00 93.44 223 SER A CA 1
ATOM 1684 C C . SER A 1 223 ? -7.130 11.124 4.458 1.00 93.44 223 SER A C 1
ATOM 1686 O O . SER 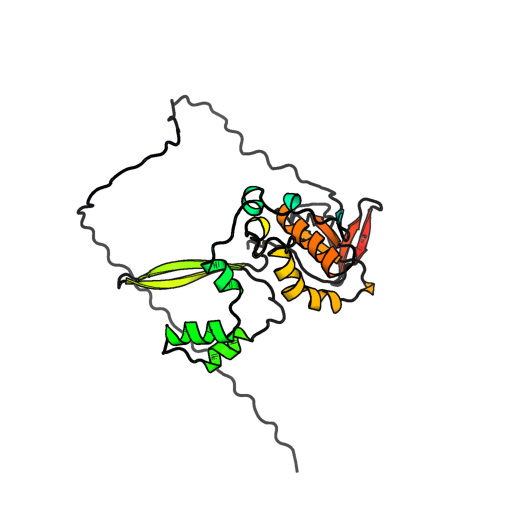A 1 223 ? -7.720 11.699 3.536 1.00 93.44 223 SER A O 1
ATOM 1688 N N . THR A 1 224 ? -7.767 10.591 5.506 1.00 90.81 224 THR A N 1
ATOM 1689 C CA . THR A 1 224 ? -9.230 10.604 5.694 1.00 90.81 224 THR A CA 1
ATOM 1690 C C . THR A 1 224 ? -9.695 11.577 6.776 1.00 90.81 224 THR A C 1
ATOM 1692 O O . THR A 1 224 ? -10.832 12.041 6.719 1.00 90.81 224 THR A O 1
ATOM 1695 N N . GLY A 1 225 ? -8.836 11.906 7.747 1.00 91.94 225 GLY A N 1
ATOM 1696 C CA . GLY A 1 225 ? -9.224 12.638 8.955 1.00 91.94 225 GLY A CA 1
ATOM 1697 C C . GLY A 1 225 ? -10.082 11.815 9.926 1.00 91.94 225 GLY A C 1
ATOM 1698 O O . GLY A 1 225 ? -10.700 12.383 10.827 1.00 91.94 225 GLY A O 1
ATOM 1699 N N . GLU A 1 226 ? -10.167 10.497 9.730 1.00 89.88 226 GLU A N 1
ATOM 1700 C CA . GLU A 1 226 ? -10.963 9.574 10.541 1.00 89.88 226 GLU A CA 1
ATOM 1701 C C . GLU A 1 226 ? -10.063 8.745 11.470 1.00 89.88 226 GLU A C 1
ATOM 1703 O O . GLU A 1 226 ? -8.873 8.548 11.219 1.00 89.88 226 GLU A O 1
ATOM 1708 N N . ARG A 1 227 ? -10.631 8.235 12.568 1.00 90.38 227 ARG A N 1
ATOM 1709 C CA . ARG A 1 227 ? -9.925 7.274 13.425 1.00 90.38 227 ARG A CA 1
ATOM 1710 C C . ARG A 1 227 ? -9.812 5.934 12.702 1.00 90.38 227 ARG A C 1
ATOM 1712 O O . ARG A 1 227 ? -10.791 5.452 12.134 1.00 90.38 227 ARG A O 1
ATOM 1719 N N . VAL A 1 228 ? -8.646 5.302 12.815 1.00 92.69 228 VAL A N 1
ATOM 1720 C CA . VAL A 1 228 ? -8.386 3.967 12.271 1.00 92.69 228 VAL A CA 1
ATOM 1721 C C . VAL A 1 228 ? -7.988 3.012 13.392 1.00 92.69 228 VAL A C 1
ATOM 1723 O O . VAL A 1 228 ? -7.107 3.304 14.194 1.00 92.69 228 VAL A O 1
ATOM 1726 N N . TRP A 1 229 ? -8.616 1.844 13.451 1.00 91.88 229 TRP A N 1
ATOM 1727 C CA . TRP A 1 229 ? -8.287 0.785 14.399 1.00 91.88 229 TRP A CA 1
ATOM 1728 C C . TRP A 1 229 ? -7.270 -0.185 13.810 1.00 91.88 229 TRP A C 1
ATOM 1730 O O . TRP A 1 229 ? -7.450 -0.689 12.708 1.00 91.88 229 TRP A O 1
ATOM 1740 N N . ILE A 1 230 ? -6.227 -0.519 14.560 1.00 91.94 230 ILE A N 1
ATOM 1741 C CA . ILE A 1 230 ? -5.345 -1.639 14.234 1.00 91.94 230 ILE A CA 1
ATOM 1742 C C . ILE A 1 230 ? -5.803 -2.858 15.026 1.00 91.94 230 ILE A C 1
ATOM 1744 O O . ILE A 1 230 ? -5.723 -2.858 16.255 1.00 91.94 230 ILE A O 1
ATOM 1748 N N . ALA A 1 231 ? -6.220 -3.914 14.330 1.00 90.06 231 ALA A N 1
ATOM 1749 C CA . ALA A 1 231 ? -6.607 -5.178 14.946 1.00 90.06 231 ALA A CA 1
ATOM 1750 C C . ALA A 1 231 ? -5.638 -6.304 14.553 1.00 90.06 231 ALA A C 1
ATOM 1752 O O . ALA A 1 231 ? -5.477 -6.636 13.378 1.00 90.06 231 ALA A O 1
ATOM 1753 N N . GLU A 1 232 ? -4.982 -6.914 15.542 1.00 90.19 232 GLU A N 1
ATOM 1754 C CA . GLU A 1 232 ? -4.195 -8.130 15.315 1.00 90.19 232 GLU A CA 1
ATOM 1755 C C . GLU A 1 232 ? -5.140 -9.338 15.229 1.00 90.19 232 GLU A C 1
ATOM 1757 O O . GLU A 1 232 ? -5.844 -9.634 16.189 1.00 90.19 232 GLU A O 1
ATOM 1762 N N . TYR A 1 233 ? -5.157 -10.049 14.105 1.00 87.19 233 TYR A N 1
ATOM 1763 C CA . TYR A 1 233 ? -6.025 -11.202 13.881 1.00 87.19 233 TYR A CA 1
ATOM 1764 C C . TYR A 1 233 ? -5.204 -12.440 13.534 1.00 87.19 233 TYR A C 1
ATOM 1766 O O . TYR A 1 233 ? -4.507 -12.485 12.518 1.00 87.19 233 TYR A O 1
ATOM 1774 N N . TYR A 1 234 ? -5.311 -13.463 14.379 1.00 86.00 234 TYR A N 1
ATOM 1775 C CA . TYR A 1 234 ? -4.635 -14.742 14.202 1.00 86.00 234 TYR A CA 1
ATOM 1776 C C . TYR A 1 234 ? -5.681 -15.845 14.052 1.00 86.00 234 TYR A C 1
ATOM 1778 O O . TYR A 1 234 ? -6.604 -15.933 14.854 1.00 86.00 234 TYR A O 1
ATOM 1786 N N . LEU A 1 235 ? -5.508 -16.715 13.053 1.00 81.44 235 LEU A N 1
ATOM 1787 C CA . LEU A 1 235 ? -6.469 -17.778 12.726 1.00 81.44 235 LEU A CA 1
ATOM 1788 C C . LEU A 1 235 ? -6.782 -18.708 13.912 1.00 81.44 235 LEU A C 1
ATOM 1790 O O . LEU A 1 235 ? -7.897 -19.199 14.039 1.00 81.44 235 LEU A O 1
ATOM 1794 N N . GLU A 1 236 ? -5.795 -18.946 14.777 1.00 84.00 236 GLU A N 1
ATOM 1795 C CA . GLU A 1 236 ? -5.911 -19.845 15.930 1.00 84.00 236 GLU A CA 1
ATOM 1796 C C . GLU A 1 236 ? -6.166 -19.116 17.262 1.00 84.00 236 GLU A C 1
ATOM 1798 O O . GLU A 1 236 ? -6.046 -19.736 18.327 1.00 84.00 236 GLU A O 1
ATOM 1803 N N . ASP A 1 237 ? -6.470 -17.812 17.231 1.00 83.69 237 ASP A N 1
ATOM 1804 C CA . ASP A 1 237 ? -6.862 -17.070 18.431 1.00 83.69 237 ASP A CA 1
ATOM 1805 C C . ASP A 1 237 ? -8.268 -17.526 18.867 1.00 83.69 237 ASP A C 1
ATOM 1807 O O . ASP A 1 237 ? -9.220 -17.367 18.104 1.00 83.69 237 ASP A O 1
ATOM 1811 N N . PRO A 1 238 ? -8.431 -18.125 20.063 1.00 86.12 238 PRO A N 1
ATOM 1812 C CA . PRO A 1 238 ? -9.745 -18.503 20.576 1.00 86.12 238 PRO A CA 1
ATOM 1813 C C . PRO A 1 238 ? -10.622 -17.296 20.948 1.00 86.12 238 PRO A C 1
ATOM 1815 O O . PRO A 1 238 ? -11.819 -17.479 21.159 1.00 86.12 238 PRO A O 1
ATOM 1818 N N . ASP A 1 239 ? -10.049 -16.093 21.061 1.00 86.88 239 ASP A N 1
ATOM 1819 C CA . ASP A 1 239 ? -10.758 -14.858 21.403 1.00 86.88 239 ASP A CA 1
ATOM 1820 C C . ASP A 1 239 ? -10.224 -13.653 20.593 1.00 86.88 239 ASP A C 1
ATOM 1822 O O . ASP A 1 239 ? -9.629 -12.719 21.154 1.00 86.88 239 ASP A O 1
ATOM 1826 N N . PRO A 1 240 ? -10.419 -13.650 19.258 1.00 88.06 240 PRO A N 1
ATOM 1827 C CA . PRO A 1 240 ? -9.867 -12.619 18.392 1.00 88.06 240 PRO A CA 1
ATOM 1828 C C . PRO A 1 240 ? -10.538 -11.255 18.636 1.00 88.06 240 PRO A C 1
ATOM 1830 O O . PRO A 1 240 ? -11.716 -11.193 19.015 1.00 88.06 240 PRO A O 1
ATOM 1833 N N . PRO A 1 241 ? -9.834 -10.136 18.380 1.00 87.06 241 PRO A N 1
ATOM 1834 C CA . PRO A 1 241 ? -10.434 -8.803 18.425 1.00 87.06 241 PRO A CA 1
ATOM 1835 C C . PRO A 1 241 ? -11.378 -8.525 17.260 1.00 87.06 241 PRO A C 1
ATOM 1837 O O . PRO A 1 241 ? -12.054 -7.506 17.292 1.00 87.06 241 PRO A O 1
ATOM 1840 N N . VAL A 1 242 ? -11.414 -9.368 16.225 1.00 88.88 242 VAL A N 1
ATOM 1841 C CA . VAL A 1 242 ? -12.220 -9.148 15.017 1.00 88.88 242 VAL A CA 1
ATOM 1842 C C . VAL A 1 242 ? -13.303 -10.211 14.912 1.00 88.88 242 VAL A C 1
ATOM 1844 O O . VAL A 1 242 ? -13.026 -11.399 15.076 1.00 88.88 242 VAL A O 1
ATOM 1847 N N . LYS A 1 243 ? -14.525 -9.783 14.598 1.00 87.00 243 LYS A N 1
ATOM 1848 C CA . LYS A 1 243 ? -15.668 -10.649 14.291 1.00 87.00 243 LYS A CA 1
ATOM 1849 C C . LYS A 1 243 ? -16.317 -10.239 12.979 1.00 87.00 243 LYS A C 1
ATOM 1851 O O . LYS A 1 243 ? -16.238 -9.079 12.584 1.00 87.00 243 LYS A O 1
ATOM 1856 N N . TRP A 1 244 ? -16.965 -11.199 12.334 1.00 84.50 244 TRP A N 1
ATOM 1857 C CA . TRP A 1 244 ? -17.725 -10.995 11.106 1.00 84.50 244 TRP A CA 1
ATOM 1858 C C . TRP A 1 244 ? -19.127 -11.560 11.288 1.00 84.50 244 TRP A C 1
ATOM 1860 O O . TRP A 1 244 ? -19.282 -12.764 11.487 1.00 84.50 244 TRP A O 1
ATOM 1870 N N . GLU A 1 245 ? -20.130 -10.691 11.224 1.00 82.12 245 GLU A N 1
ATOM 1871 C CA . GLU A 1 245 ? -21.544 -11.033 11.402 1.00 82.12 245 GLU A CA 1
ATOM 1872 C C . GLU A 1 245 ? -22.351 -10.258 10.349 1.00 82.12 245 GLU A C 1
ATOM 1874 O O . GLU A 1 245 ? -22.128 -9.066 10.155 1.00 82.12 245 GLU A O 1
ATOM 1879 N N . ASP A 1 246 ? -23.216 -10.945 9.596 1.00 82.62 246 ASP A N 1
ATOM 1880 C CA . ASP A 1 246 ? -24.065 -10.359 8.541 1.00 82.62 246 ASP A CA 1
ATOM 1881 C C . ASP A 1 246 ? -23.327 -9.466 7.517 1.00 82.62 246 ASP A C 1
ATOM 1883 O O . ASP A 1 246 ? -23.853 -8.473 7.017 1.00 82.62 246 ASP A O 1
ATOM 1887 N N . GLY A 1 247 ? -22.082 -9.827 7.184 1.00 78.31 247 GLY A N 1
ATOM 1888 C CA . GLY A 1 247 ? -21.244 -9.085 6.234 1.00 78.31 247 GLY A CA 1
ATOM 1889 C C . GLY A 1 247 ? -20.590 -7.822 6.806 1.00 78.31 247 GLY A C 1
ATOM 1890 O O . GLY A 1 247 ? -19.891 -7.123 6.074 1.00 78.31 247 GLY A O 1
ATOM 1891 N N . ILE A 1 248 ? -20.767 -7.549 8.099 1.00 79.94 248 ILE A N 1
ATOM 1892 C CA . ILE A 1 248 ? -20.164 -6.419 8.805 1.00 79.94 248 ILE A CA 1
ATOM 1893 C C . ILE A 1 248 ? -18.992 -6.930 9.644 1.00 79.94 248 ILE A C 1
ATOM 1895 O O . ILE A 1 248 ? -19.125 -7.849 10.456 1.00 79.94 248 ILE A O 1
ATOM 1899 N N . MET A 1 249 ? -17.827 -6.310 9.456 1.00 87.31 249 MET A N 1
ATOM 1900 C CA . MET A 1 249 ? -16.675 -6.528 10.325 1.00 87.31 249 MET A CA 1
ATOM 1901 C C . MET A 1 249 ? -16.836 -5.693 11.588 1.00 87.31 249 MET A C 1
ATOM 1903 O O . MET A 1 249 ? -17.123 -4.501 11.500 1.00 87.31 249 MET A O 1
ATOM 1907 N N . SER A 1 250 ? -16.596 -6.293 12.751 1.00 85.56 250 SER A N 1
ATOM 1908 C CA . SER A 1 250 ? -16.523 -5.563 14.012 1.00 85.56 250 SER A CA 1
ATOM 1909 C C . SER A 1 250 ? -15.198 -5.775 14.738 1.00 85.56 250 SER A C 1
ATOM 1911 O O . SER A 1 250 ? -14.665 -6.884 14.721 1.00 85.56 250 SER A O 1
ATOM 1913 N N . VAL A 1 251 ? -14.694 -4.739 15.415 1.00 87.38 251 VAL A N 1
ATOM 1914 C CA . VAL A 1 251 ? -13.446 -4.782 16.205 1.00 87.38 251 VAL A CA 1
ATOM 1915 C C . VAL A 1 251 ? -13.691 -4.522 17.693 1.00 87.38 251 VAL A C 1
ATOM 1917 O O . VAL A 1 251 ? -14.548 -3.712 18.045 1.00 87.38 251 VAL A O 1
ATOM 1920 N N . ARG A 1 252 ? -12.950 -5.206 18.574 1.00 86.88 252 ARG A N 1
ATOM 1921 C CA . ARG A 1 252 ? -13.030 -5.066 20.036 1.00 86.88 252 ARG A CA 1
ATOM 1922 C C . ARG A 1 252 ? -12.126 -3.942 20.542 1.00 86.88 252 ARG A C 1
ATOM 1924 O O . ARG A 1 252 ? -10.917 -3.986 20.334 1.00 86.88 252 ARG A O 1
ATOM 1931 N N . ASP A 1 253 ? -12.727 -2.972 21.226 1.00 82.56 253 ASP A N 1
ATOM 1932 C CA . ASP A 1 253 ? -12.053 -1.822 21.851 1.00 82.56 253 ASP A CA 1
ATOM 1933 C C . ASP A 1 253 ? -11.538 -2.147 23.270 1.00 82.56 253 ASP A C 1
ATOM 1935 O O . ASP A 1 253 ? -12.288 -2.686 24.098 1.00 82.56 253 ASP A O 1
ATOM 1939 N N . ASP A 1 254 ? -10.295 -1.738 23.560 1.00 72.00 254 ASP A N 1
ATOM 1940 C CA . ASP A 1 254 ? -9.587 -1.926 24.837 1.00 72.00 254 ASP A CA 1
ATOM 1941 C C . ASP A 1 254 ? -10.300 -1.267 26.027 1.00 72.00 254 ASP A C 1
ATOM 1943 O O . ASP A 1 254 ? -10.240 -1.740 27.164 1.00 72.00 254 ASP A O 1
ATOM 1947 N N . LYS A 1 255 ? -11.045 -0.188 25.771 1.00 59.66 255 LYS A N 1
ATOM 1948 C CA . LYS A 1 255 ? -11.706 0.605 26.815 1.00 59.66 255 LYS A CA 1
ATOM 1949 C C . LYS A 1 255 ? -13.084 0.097 27.202 1.00 59.66 255 LYS A C 1
ATOM 1951 O O . LYS A 1 255 ? -13.638 0.581 28.193 1.00 59.66 255 LYS A O 1
ATOM 1956 N N . LYS A 1 256 ? -13.689 -0.811 26.429 1.00 52.81 256 LYS A N 1
ATOM 1957 C CA . LYS A 1 256 ? -15.108 -1.172 26.621 1.00 52.81 256 LYS A CA 1
ATOM 1958 C C . LYS A 1 256 ? -15.438 -2.652 26.474 1.00 52.81 256 LYS A C 1
ATOM 1960 O O . LYS A 1 256 ? -16.572 -3.007 26.795 1.00 52.81 256 LYS A O 1
ATOM 1965 N N . GLY A 1 257 ? -14.532 -3.498 25.971 1.00 59.12 257 GLY A N 1
ATOM 1966 C CA . GLY A 1 257 ? -14.848 -4.898 25.648 1.00 59.12 257 GLY A CA 1
ATOM 1967 C C . GLY A 1 257 ? -16.013 -5.038 24.654 1.00 59.12 257 GLY A C 1
ATOM 1968 O O . GLY A 1 257 ? -16.643 -6.090 24.565 1.00 59.12 257 GLY A O 1
ATOM 1969 N N . LYS A 1 258 ? -16.347 -3.952 23.944 1.00 59.22 258 LYS A N 1
ATOM 1970 C CA . LYS A 1 258 ? -17.454 -3.866 22.990 1.00 59.22 258 LYS A CA 1
ATOM 1971 C C . LYS A 1 258 ? -16.907 -3.991 21.579 1.00 59.22 258 LYS A C 1
ATOM 1973 O O . LYS A 1 258 ? -15.853 -3.440 21.276 1.00 59.22 258 LYS A O 1
ATOM 1978 N N . PHE A 1 259 ? -17.668 -4.680 20.739 1.00 70.69 259 PHE A N 1
ATOM 1979 C CA . PHE A 1 259 ? -17.435 -4.746 19.306 1.00 70.69 259 PHE A CA 1
ATOM 1980 C C . PHE A 1 259 ? -18.050 -3.512 18.636 1.00 70.69 259 PHE A C 1
ATOM 1982 O O . PHE A 1 259 ? -19.203 -3.169 18.904 1.00 70.69 259 PHE A O 1
ATOM 1989 N N . LEU A 1 260 ? -17.261 -2.828 17.813 1.00 68.12 260 LEU A N 1
ATOM 1990 C CA . LEU A 1 260 ? -17.668 -1.685 16.997 1.00 68.12 260 LEU A CA 1
ATOM 1991 C C . LEU A 1 260 ? -17.742 -2.139 15.542 1.00 68.12 260 LEU A C 1
ATOM 1993 O O . LEU A 1 260 ? -16.772 -2.733 15.079 1.00 68.12 260 LEU A O 1
ATOM 1997 N N . GLY A 1 261 ? -18.843 -1.866 14.840 1.00 64.75 261 GLY A N 1
ATOM 1998 C CA . GLY A 1 261 ? -18.935 -2.109 13.398 1.00 64.75 261 GLY A CA 1
ATOM 1999 C C . GLY A 1 261 ? -17.965 -1.214 12.625 1.00 64.75 261 GLY A C 1
ATOM 2000 O O . GLY A 1 261 ? -17.608 -0.138 13.101 1.00 64.75 261 GLY A O 1
ATOM 2001 N N . MET A 1 262 ? -17.511 -1.668 11.460 1.00 65.38 262 MET A N 1
ATOM 2002 C CA . MET A 1 262 ? -16.528 -0.954 10.645 1.00 65.38 262 MET A CA 1
ATOM 2003 C C . MET A 1 262 ? -17.025 -0.842 9.190 1.00 65.38 262 MET A C 1
ATOM 2005 O O . MET A 1 262 ? -17.297 -1.887 8.582 1.00 65.38 262 MET A O 1
ATOM 2009 N N . PRO A 1 263 ? -17.139 0.366 8.588 1.00 53.59 263 PRO A N 1
ATOM 2010 C CA . PRO A 1 263 ? -17.212 0.547 7.143 1.00 53.59 263 PRO A CA 1
ATOM 2011 C C . PRO A 1 263 ? -16.081 -0.203 6.450 1.00 53.59 263 PRO A C 1
ATOM 2013 O O . PRO A 1 263 ? -14.905 -0.111 6.804 1.00 53.59 263 PRO A O 1
ATOM 2016 N N . LEU A 1 264 ? -16.455 -0.985 5.450 1.00 48.72 264 LEU A N 1
ATOM 2017 C CA . LEU A 1 264 ? -15.568 -1.948 4.830 1.00 48.72 264 LEU A CA 1
ATOM 2018 C C . LEU A 1 264 ? -14.535 -1.250 3.935 1.00 48.72 264 LEU A C 1
ATOM 2020 O O . LEU A 1 264 ? -14.845 -0.860 2.811 1.00 48.72 264 LEU A O 1
ATOM 2024 N N . VAL A 1 265 ? -13.291 -1.144 4.409 1.00 46.78 265 VAL A N 1
ATOM 2025 C CA . VAL A 1 265 ? -12.130 -0.813 3.571 1.00 46.78 265 VAL A CA 1
ATOM 2026 C C . VAL A 1 265 ? -10.953 -1.676 4.005 1.00 46.78 265 VAL A C 1
ATOM 2028 O O . VAL A 1 265 ? -10.366 -1.493 5.066 1.00 46.78 265 VAL A O 1
ATOM 2031 N N . TYR A 1 266 ? -10.620 -2.653 3.165 1.00 51.75 266 TYR A N 1
ATOM 2032 C CA . TYR A 1 266 ? -9.549 -3.609 3.415 1.00 51.75 266 TYR A CA 1
ATOM 2033 C C . TYR A 1 266 ? -8.163 -2.957 3.406 1.00 51.75 266 TYR A C 1
ATOM 2035 O O . TYR A 1 266 ? -7.718 -2.479 2.368 1.00 51.75 266 TYR A O 1
ATOM 2043 N N . VAL A 1 267 ? -7.408 -3.132 4.492 1.00 44.34 267 VAL A N 1
ATOM 2044 C CA . VAL A 1 267 ? -5.976 -3.458 4.405 1.00 44.34 267 VAL A CA 1
ATOM 2045 C C . VAL A 1 267 ? -5.726 -4.640 5.343 1.00 44.34 267 VAL A C 1
ATOM 2047 O O . VAL A 1 267 ? -5.466 -4.454 6.528 1.00 44.34 267 VAL A O 1
ATOM 2050 N N . VAL A 1 268 ? -5.893 -5.870 4.832 1.00 35.69 268 VAL A N 1
ATOM 2051 C CA . VAL A 1 268 ? -5.704 -7.115 5.603 1.00 35.69 268 VAL A CA 1
ATOM 2052 C C . VAL A 1 268 ? -5.101 -8.218 4.760 1.00 35.69 268 VAL A C 1
ATOM 2054 O O . VAL A 1 268 ? -5.734 -8.677 3.818 1.00 35.69 268 VAL A O 1
ATOM 2057 N N . LYS A 1 269 ? -3.942 -8.723 5.192 1.00 28.88 269 LYS A N 1
ATOM 2058 C CA . LYS A 1 269 ? -3.351 -9.988 4.749 1.00 28.88 269 LYS A CA 1
ATOM 2059 C C . LYS A 1 269 ? -4.088 -11.168 5.387 1.00 28.88 269 LYS A C 1
ATOM 2061 O O . LYS A 1 269 ? -3.880 -11.450 6.563 1.00 28.88 269 LYS A O 1
ATOM 2066 N N . ILE A 1 270 ? -4.894 -11.885 4.605 1.00 25.47 270 ILE A N 1
ATOM 2067 C CA . ILE A 1 270 ? -5.352 -13.240 4.947 1.00 25.47 270 ILE A CA 1
ATOM 2068 C C . ILE A 1 270 ? -4.464 -14.220 4.177 1.00 25.47 270 ILE A C 1
ATOM 2070 O O . ILE A 1 270 ? -4.590 -14.362 2.964 1.00 25.47 270 ILE A O 1
ATOM 2074 N N . ILE A 1 271 ? -3.527 -14.864 4.874 1.00 23.84 271 ILE A N 1
ATOM 2075 C CA . ILE A 1 271 ? -2.800 -16.015 4.328 1.00 23.84 271 ILE A CA 1
ATOM 2076 C C . ILE A 1 271 ? -3.710 -17.229 4.510 1.00 23.84 271 ILE A C 1
ATOM 2078 O O . ILE A 1 271 ? -3.830 -17.725 5.627 1.00 23.84 271 ILE A O 1
ATOM 2082 N N . ASN A 1 272 ? -4.319 -17.715 3.432 1.00 24.17 272 ASN A N 1
ATOM 2083 C CA . ASN A 1 272 ? -4.803 -19.092 3.384 1.00 24.17 272 ASN A CA 1
ATOM 2084 C C . ASN A 1 272 ? -3.720 -19.948 2.725 1.00 24.17 272 ASN A C 1
ATOM 2086 O O . ASN A 1 272 ? -3.498 -19.792 1.525 1.00 24.17 272 ASN A O 1
ATOM 2090 N N . PRO A 1 273 ? -3.059 -20.866 3.442 1.00 26.67 273 PRO A N 1
ATOM 2091 C CA . PRO A 1 273 ? -2.622 -22.098 2.824 1.00 26.67 273 PRO A CA 1
ATOM 2092 C C . PRO A 1 273 ? -3.809 -23.073 2.830 1.00 26.67 273 PRO A C 1
ATOM 2094 O O . PRO A 1 273 ? -4.427 -23.308 3.869 1.00 26.67 273 PRO A O 1
ATOM 2097 N N . SER A 1 274 ? -4.144 -23.584 1.647 1.00 29.47 274 SER A N 1
ATOM 2098 C CA . SER A 1 274 ? -4.859 -24.856 1.478 1.00 29.47 274 SER A CA 1
ATOM 2099 C C . SER A 1 274 ? -4.193 -25.983 2.258 1.00 29.47 274 SER A C 1
ATOM 2101 O O . SER A 1 274 ? -2.938 -25.993 2.253 1.00 29.47 274 SER A O 1
#

Radius of gyration: 26.24 Å; chains: 1; bounding box: 84×56×62 Å

Foldseek 3Di:
DDDDDDDDDDDDDDDDDDDDDDDDDDDDDDDDDDDDDDDDDDDDDDDDDDDDPDDDDPDPDPQDADDAWDKAAAPNDDLPLQADPVQAVDDDDVVVLVVVPDDQVNVLVVVCVVPVVDDSVVSSVVSVDADPPQQDKDWDWDFDADPVGDTDIDTDDIASQDDPQNPHHASDDVCSLRVLLVCCVVGFVVVVVPFDCVQDFAEEEEAPCCSNSVSNQNSNNNSPVTMYIYFHDDPPHPHGQWDADPNWIWGQHPVPSDTGTHGDTDNYDDDDDD